Protein AF-A0A4Q3UBL0-F1 (afdb_monomer_lite)

pLDDT: mean 84.48, std 17.06, range [27.03, 98.31]

Structure (mmCIF, N/CA/C/O backbone):
data_AF-A0A4Q3UBL0-F1
#
_entry.id   AF-A0A4Q3UBL0-F1
#
loop_
_atom_site.group_PDB
_atom_site.id
_atom_site.type_symbol
_atom_site.label_atom_id
_atom_site.label_alt_id
_atom_site.label_comp_id
_atom_site.label_asym_id
_atom_site.label_entity_id
_atom_site.label_seq_id
_atom_site.pdbx_PDB_ins_code
_atom_site.Cartn_x
_atom_site.Cartn_y
_atom_site.Cartn_z
_atom_site.occupancy
_atom_site.B_iso_or_equiv
_atom_site.auth_seq_id
_atom_site.auth_comp_id
_atom_site.auth_asym_id
_atom_site.auth_atom_id
_atom_site.pdbx_PDB_model_num
ATOM 1 N N . MET A 1 1 ? 32.838 2.278 -24.086 1.00 37.50 1 MET A N 1
ATOM 2 C CA . MET A 1 1 ? 32.364 1.331 -23.060 1.00 37.50 1 MET A CA 1
ATOM 3 C C . MET A 1 1 ? 31.411 2.115 -22.185 1.00 37.50 1 MET A C 1
ATOM 5 O O . MET A 1 1 ? 31.866 3.065 -21.563 1.00 37.50 1 MET A O 1
ATOM 9 N N . SER A 1 2 ? 30.108 1.837 -22.256 1.00 47.50 2 SER A N 1
ATOM 10 C CA . SER A 1 2 ? 29.166 2.435 -21.303 1.00 47.50 2 SER A CA 1
ATOM 11 C C . SER A 1 2 ? 29.465 1.826 -19.941 1.00 47.50 2 SER A C 1
ATOM 13 O O . SER A 1 2 ? 29.621 0.609 -19.856 1.00 47.50 2 SER A O 1
ATOM 15 N N . VAL A 1 3 ? 29.620 2.653 -18.914 1.00 56.53 3 VAL A N 1
ATOM 16 C CA . VAL A 1 3 ? 29.674 2.164 -17.535 1.00 56.53 3 VAL A CA 1
ATOM 17 C C . VAL A 1 3 ? 28.281 1.612 -17.228 1.00 56.53 3 VAL A C 1
ATOM 19 O O . VAL A 1 3 ? 27.299 2.322 -17.435 1.00 56.53 3 VAL A O 1
ATOM 22 N N . GLU A 1 4 ? 28.192 0.339 -16.845 1.00 74.44 4 GLU A N 1
ATOM 23 C CA . GLU A 1 4 ? 26.943 -0.264 -16.364 1.00 74.44 4 GLU A CA 1
ATOM 24 C C . GLU A 1 4 ? 26.527 0.466 -15.083 1.00 74.44 4 GLU A C 1
ATOM 26 O O . GLU A 1 4 ? 27.342 0.624 -14.171 1.00 74.44 4 GLU A O 1
ATOM 31 N N . SER A 1 5 ? 25.291 0.958 -15.035 1.00 88.19 5 SER A N 1
ATOM 32 C CA . SER A 1 5 ? 24.768 1.628 -13.842 1.00 88.19 5 SER A CA 1
ATOM 33 C C . SER A 1 5 ? 24.516 0.626 -12.708 1.00 88.19 5 SER A C 1
ATOM 35 O O . SER A 1 5 ? 24.213 -0.544 -12.956 1.00 88.19 5 SER A O 1
ATOM 37 N N . ASP A 1 6 ? 24.564 1.083 -11.451 1.00 89.62 6 ASP A N 1
ATOM 38 C CA . ASP A 1 6 ? 24.218 0.232 -10.301 1.00 89.62 6 ASP A CA 1
ATOM 39 C C . ASP A 1 6 ? 22.791 -0.328 -10.417 1.00 89.62 6 ASP A C 1
ATOM 41 O O . ASP A 1 6 ? 22.533 -1.475 -10.053 1.00 89.62 6 ASP A O 1
ATOM 45 N N . LEU A 1 7 ? 21.870 0.427 -11.024 1.00 91.69 7 LEU A N 1
ATOM 46 C CA . LEU A 1 7 ? 20.529 -0.060 -11.334 1.00 91.69 7 LEU A CA 1
ATOM 47 C C . LEU A 1 7 ? 20.562 -1.270 -12.284 1.00 91.69 7 LEU A C 1
ATOM 49 O O . LEU A 1 7 ? 19.966 -2.297 -11.965 1.00 91.69 7 LEU A O 1
ATOM 53 N N . GLU A 1 8 ? 21.259 -1.188 -13.421 1.00 93.38 8 GLU A N 1
ATOM 54 C CA . GLU A 1 8 ? 21.364 -2.291 -14.396 1.00 93.38 8 GLU A CA 1
ATOM 55 C C . GLU A 1 8 ? 21.997 -3.543 -13.784 1.00 93.38 8 GLU A C 1
ATOM 57 O O . GLU A 1 8 ? 21.450 -4.644 -13.911 1.00 93.38 8 GLU A O 1
ATOM 62 N N . LYS A 1 9 ? 23.081 -3.364 -13.026 1.00 95.44 9 LYS A N 1
ATOM 63 C CA . LYS A 1 9 ? 23.738 -4.453 -12.300 1.00 95.44 9 LYS A CA 1
ATOM 64 C C . LYS A 1 9 ? 22.801 -5.090 -11.272 1.00 95.44 9 LYS A C 1
ATOM 66 O O . LYS A 1 9 ? 22.701 -6.315 -11.183 1.00 95.44 9 LYS A O 1
ATOM 71 N N . GLY A 1 10 ? 22.091 -4.268 -10.501 1.00 96.38 10 GLY A N 1
ATOM 72 C CA . GLY A 1 10 ? 21.109 -4.714 -9.518 1.00 96.38 10 GLY A CA 1
ATOM 73 C C . GLY A 1 10 ? 19.959 -5.503 -10.150 1.00 96.38 10 GLY A C 1
ATOM 74 O O . GLY A 1 10 ? 19.584 -6.564 -9.652 1.00 96.38 10 GLY A O 1
ATOM 75 N N . ILE A 1 11 ? 19.448 -5.039 -11.293 1.00 96.06 11 ILE A N 1
ATOM 76 C CA . ILE A 1 11 ? 18.431 -5.741 -12.088 1.00 96.06 11 ILE A CA 1
ATOM 77 C C . ILE A 1 11 ? 18.929 -7.126 -12.501 1.00 96.06 11 ILE A C 1
ATOM 79 O O . ILE A 1 11 ? 18.214 -8.115 -12.317 1.00 96.06 11 ILE A O 1
ATOM 83 N N . GLN A 1 12 ? 20.152 -7.210 -13.030 1.00 96.38 12 GLN A N 1
ATOM 84 C CA . GLN A 1 12 ? 20.723 -8.477 -13.476 1.00 96.38 12 GLN A CA 1
ATOM 85 C C . GLN A 1 12 ? 20.852 -9.471 -12.313 1.00 96.38 12 GLN A C 1
ATOM 87 O O . GLN A 1 12 ? 20.461 -10.629 -12.449 1.00 96.38 12 GLN A O 1
ATOM 92 N N . LEU A 1 13 ? 21.275 -9.009 -11.133 1.00 97.88 13 LEU A N 1
ATOM 93 C CA . LEU A 1 13 ? 21.331 -9.841 -9.926 1.00 97.88 13 LEU A CA 1
ATOM 94 C C . LEU A 1 13 ? 19.948 -10.375 -9.513 1.00 97.88 13 LEU A C 1
ATOM 96 O O . LEU A 1 13 ? 19.832 -11.548 -9.153 1.00 97.88 13 LEU A O 1
ATOM 100 N N . VAL A 1 14 ? 18.881 -9.569 -9.618 1.00 97.69 14 VAL A N 1
ATOM 101 C CA . VAL A 1 14 ? 17.503 -10.040 -9.364 1.00 97.69 14 VAL A CA 1
ATOM 102 C C . VAL A 1 14 ? 17.083 -11.111 -10.373 1.00 97.69 14 VAL A C 1
ATOM 104 O O . VAL A 1 14 ? 16.492 -12.122 -9.981 1.00 97.69 14 VAL A O 1
ATOM 107 N N . VAL A 1 15 ? 17.385 -10.914 -11.661 1.00 96.25 15 VAL A N 1
ATOM 108 C CA . VAL A 1 15 ? 17.093 -11.888 -12.730 1.00 96.25 15 VAL A CA 1
ATOM 109 C C . VAL A 1 15 ? 17.833 -13.207 -12.485 1.00 96.25 15 VAL A C 1
ATOM 111 O O . VAL A 1 15 ? 17.235 -14.280 -12.600 1.00 96.25 15 VAL A O 1
ATOM 114 N N . ASP A 1 16 ? 19.081 -13.123 -12.030 1.00 96.88 16 ASP A N 1
ATOM 115 C CA . ASP A 1 16 ? 19.924 -14.266 -11.668 1.00 96.88 16 ASP A CA 1
ATOM 116 C C . ASP A 1 16 ? 19.566 -14.876 -10.301 1.00 96.88 16 ASP A C 1
ATOM 118 O O . ASP A 1 16 ? 20.183 -15.850 -9.868 1.00 96.88 16 ASP A O 1
ATOM 122 N N . LYS A 1 17 ? 18.533 -14.345 -9.629 1.00 97.38 17 LYS A N 1
ATOM 123 C CA . LYS A 1 17 ? 18.033 -14.777 -8.311 1.00 97.38 17 LYS A CA 1
ATOM 124 C C . LYS A 1 17 ? 19.058 -14.635 -7.182 1.00 97.38 17 LYS A C 1
ATOM 126 O O . LYS A 1 17 ? 18.951 -15.310 -6.160 1.00 97.38 17 LYS A O 1
ATOM 131 N N . ARG A 1 18 ? 20.033 -13.746 -7.354 1.00 97.94 18 ARG A N 1
ATOM 132 C CA . ARG A 1 18 ? 21.021 -13.356 -6.343 1.00 97.94 18 ARG A CA 1
ATOM 133 C C . ARG A 1 18 ? 20.468 -12.183 -5.543 1.00 97.94 18 ARG A C 1
ATOM 135 O O . ARG A 1 18 ? 20.909 -11.049 -5.691 1.00 97.94 18 ARG A O 1
ATOM 142 N N . TYR A 1 19 ? 19.419 -12.450 -4.772 1.00 97.81 19 TYR A N 1
ATOM 143 C CA . TYR A 1 19 ? 18.594 -11.404 -4.174 1.00 97.81 19 TYR A CA 1
ATOM 144 C C . TYR A 1 19 ? 19.333 -10.588 -3.117 1.00 97.81 19 TYR A C 1
ATOM 146 O O . TYR A 1 19 ? 19.183 -9.375 -3.087 1.00 97.81 19 TYR A O 1
ATOM 154 N N . GLU A 1 20 ? 20.152 -11.228 -2.291 1.00 96.62 20 GLU A N 1
ATOM 155 C CA . GLU A 1 20 ? 20.945 -10.567 -1.256 1.00 96.62 20 GLU A CA 1
ATOM 156 C C . GLU A 1 20 ? 21.992 -9.632 -1.875 1.00 96.62 20 GLU A C 1
ATOM 158 O O . GLU A 1 20 ? 22.051 -8.461 -1.514 1.00 96.62 20 GLU A O 1
ATOM 163 N N . ASP A 1 21 ? 22.724 -10.097 -2.890 1.00 97.00 21 ASP A N 1
ATOM 164 C CA . ASP A 1 21 ? 23.668 -9.251 -3.632 1.00 97.00 21 ASP A CA 1
ATOM 165 C C . ASP A 1 21 ? 22.943 -8.098 -4.352 1.00 97.00 21 ASP A C 1
ATOM 167 O O . ASP A 1 21 ? 23.454 -6.981 -4.446 1.00 97.00 21 ASP A O 1
ATOM 171 N N . ALA A 1 22 ? 21.742 -8.363 -4.880 1.00 98.06 22 ALA A N 1
ATOM 172 C CA . ALA A 1 22 ? 20.921 -7.344 -5.521 1.00 98.06 22 ALA A CA 1
ATOM 173 C C . ALA A 1 22 ? 20.465 -6.269 -4.530 1.00 98.06 22 ALA A C 1
ATOM 175 O O . ALA A 1 22 ? 20.397 -5.103 -4.911 1.00 98.06 22 ALA A O 1
ATOM 176 N N . LEU A 1 23 ? 20.155 -6.637 -3.281 1.00 97.12 23 LEU A N 1
ATOM 177 C CA . LEU A 1 23 ? 19.768 -5.683 -2.243 1.00 97.12 23 LEU A CA 1
ATOM 178 C C . LEU A 1 23 ? 20.880 -4.679 -1.968 1.00 97.12 23 LEU A C 1
ATOM 180 O O . LEU A 1 23 ? 20.580 -3.491 -1.885 1.00 97.12 23 LEU A O 1
ATOM 184 N N . ASP A 1 24 ? 22.131 -5.128 -1.872 1.00 93.44 24 ASP A N 1
ATOM 185 C CA . ASP A 1 24 ? 23.269 -4.236 -1.645 1.00 93.44 24 ASP A CA 1
ATOM 186 C C . ASP A 1 24 ? 23.389 -3.210 -2.779 1.00 93.44 24 ASP A C 1
ATOM 188 O O . ASP A 1 24 ? 23.388 -2.002 -2.542 1.00 93.44 24 ASP A O 1
ATOM 192 N N . VAL A 1 25 ? 23.397 -3.683 -4.029 1.00 96.44 25 VAL A N 1
ATOM 193 C CA . VAL A 1 25 ? 23.577 -2.820 -5.205 1.00 96.44 25 VAL A CA 1
ATOM 194 C C . VAL A 1 25 ? 22.379 -1.883 -5.420 1.00 96.44 25 VAL A C 1
ATOM 196 O O . VAL A 1 25 ? 22.552 -0.681 -5.612 1.00 96.44 25 VAL A O 1
ATOM 199 N N . LEU A 1 26 ? 21.148 -2.399 -5.354 1.00 95.06 26 LEU A N 1
ATOM 200 C CA . LEU A 1 26 ? 19.937 -1.594 -5.562 1.00 95.06 26 LEU A CA 1
ATOM 201 C C . LEU A 1 26 ? 19.690 -0.607 -4.417 1.00 95.06 26 LEU A C 1
ATOM 203 O O . LEU A 1 26 ? 19.081 0.439 -4.641 1.00 95.06 26 LEU A O 1
ATOM 207 N N . SER A 1 27 ? 20.157 -0.908 -3.202 1.00 91.44 27 SER A N 1
ATOM 208 C CA . SER A 1 27 ? 20.087 0.040 -2.088 1.00 91.44 27 SER A CA 1
ATOM 209 C C . SER A 1 27 ? 21.009 1.234 -2.312 1.00 91.44 27 SER A C 1
ATOM 211 O O . SER A 1 27 ? 20.595 2.354 -2.021 1.00 91.44 27 SER A O 1
ATOM 213 N N . GLU A 1 28 ? 22.215 1.030 -2.855 1.00 88.94 28 GLU A N 1
ATOM 214 C CA . GLU A 1 28 ? 23.089 2.143 -3.255 1.00 88.94 28 GLU A CA 1
ATOM 215 C C . GLU A 1 28 ? 22.464 2.963 -4.390 1.00 88.94 28 GLU A C 1
ATOM 217 O O . GLU A 1 28 ? 22.327 4.177 -4.248 1.00 88.94 28 GLU A O 1
ATOM 222 N N . ALA A 1 29 ? 21.947 2.316 -5.441 1.00 89.56 29 ALA A N 1
ATOM 223 C CA . ALA A 1 29 ? 21.240 3.011 -6.524 1.00 89.56 29 ALA A CA 1
ATOM 224 C C . ALA A 1 29 ? 20.056 3.859 -6.004 1.00 89.56 29 ALA A C 1
ATOM 226 O O . ALA A 1 29 ? 19.847 5.005 -6.413 1.00 89.56 29 ALA A O 1
ATOM 227 N N . ASN A 1 30 ? 19.302 3.330 -5.033 1.00 88.25 30 ASN A N 1
ATOM 228 C CA . ASN A 1 30 ? 18.199 4.049 -4.396 1.00 88.25 30 ASN A CA 1
ATOM 229 C C . ASN A 1 30 ? 18.666 5.198 -3.480 1.00 88.25 30 ASN A C 1
ATOM 231 O O . ASN A 1 30 ? 17.886 6.110 -3.219 1.00 88.25 30 ASN A O 1
ATOM 235 N N . LYS A 1 31 ? 19.911 5.206 -2.982 1.00 82.00 31 LYS A N 1
ATOM 236 C CA . LYS A 1 31 ? 20.458 6.372 -2.261 1.00 82.00 31 LYS A CA 1
ATOM 237 C C . LYS A 1 31 ? 20.745 7.533 -3.206 1.00 82.00 31 LYS A C 1
ATOM 239 O O . LYS A 1 31 ? 20.545 8.681 -2.813 1.00 82.00 31 LYS A O 1
ATOM 244 N N . GLU A 1 32 ? 21.195 7.247 -4.426 1.00 82.38 32 GLU A N 1
ATOM 245 C CA . GLU A 1 32 ? 21.479 8.273 -5.437 1.00 82.38 32 GLU A CA 1
ATOM 246 C C . GLU A 1 32 ? 20.197 8.925 -5.959 1.00 82.38 32 GLU A C 1
ATOM 248 O O . GLU A 1 32 ? 20.115 10.149 -6.083 1.00 82.38 32 GLU A O 1
ATOM 253 N N . THR A 1 33 ? 19.167 8.112 -6.206 1.00 80.62 33 THR A N 1
ATOM 254 C CA . THR A 1 33 ? 17.849 8.577 -6.660 1.00 80.62 33 THR A CA 1
ATOM 255 C C . THR A 1 33 ? 16.725 8.038 -5.771 1.00 80.62 33 THR A C 1
ATOM 257 O O . THR A 1 33 ? 15.957 7.159 -6.171 1.00 80.62 33 THR A O 1
ATOM 260 N N . PRO A 1 34 ? 16.580 8.578 -4.543 1.00 78.25 34 PRO A N 1
ATOM 261 C CA . PRO A 1 34 ? 15.545 8.125 -3.628 1.00 78.25 34 PRO A CA 1
ATOM 262 C C . PRO A 1 34 ? 14.161 8.283 -4.241 1.00 78.25 34 PRO A C 1
ATOM 264 O O . PRO A 1 34 ? 13.843 9.322 -4.824 1.00 78.25 34 PRO A O 1
ATOM 267 N N . ASN A 1 35 ? 13.323 7.269 -4.041 1.00 76.31 35 ASN A N 1
ATOM 268 C CA . ASN A 1 35 ? 11.959 7.197 -4.561 1.00 76.31 35 ASN A CA 1
ATOM 269 C C . ASN A 1 35 ? 11.862 7.111 -6.097 1.00 76.31 35 ASN A C 1
ATOM 271 O O . ASN A 1 35 ? 10.789 7.363 -6.650 1.00 76.31 35 ASN A O 1
ATOM 275 N N . ASP A 1 36 ? 12.930 6.725 -6.804 1.00 86.62 36 ASP A N 1
ATOM 276 C CA . ASP A 1 36 ? 12.789 6.320 -8.202 1.00 86.62 36 ASP A CA 1
ATOM 277 C C . ASP A 1 36 ? 11.928 5.048 -8.297 1.00 86.62 36 ASP A C 1
ATOM 279 O O . ASP A 1 36 ? 12.231 4.010 -7.698 1.00 86.62 36 ASP A O 1
ATOM 283 N N . ALA A 1 37 ? 10.826 5.134 -9.043 1.00 88.94 37 ALA A N 1
ATOM 284 C CA . ALA A 1 37 ? 9.836 4.065 -9.126 1.00 88.94 37 ALA A CA 1
ATOM 285 C C . ALA A 1 37 ? 10.416 2.784 -9.740 1.00 88.94 37 ALA A C 1
ATOM 287 O O . ALA A 1 37 ? 10.100 1.689 -9.280 1.00 88.94 37 ALA A O 1
ATOM 2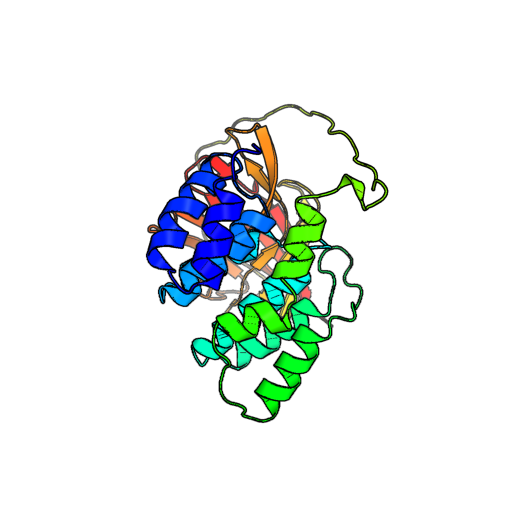88 N N . LEU A 1 38 ? 11.283 2.912 -10.749 1.00 94.62 38 LEU A N 1
ATOM 289 C CA . LEU A 1 38 ? 11.892 1.764 -11.415 1.00 94.62 38 LEU A CA 1
ATOM 290 C C . LEU A 1 38 ? 12.868 1.037 -10.482 1.00 94.62 38 LEU A C 1
ATOM 292 O O . LEU A 1 38 ? 12.774 -0.178 -10.316 1.00 94.62 38 LEU A O 1
ATOM 296 N N . THR A 1 39 ? 13.752 1.780 -9.822 1.00 94.69 39 THR A N 1
ATOM 297 C CA . THR A 1 39 ? 14.701 1.245 -8.840 1.00 94.69 39 THR A CA 1
ATOM 298 C C . THR A 1 39 ? 13.962 0.543 -7.702 1.00 94.69 39 THR A C 1
ATOM 300 O O . THR A 1 39 ? 14.285 -0.590 -7.354 1.00 94.69 39 THR A O 1
ATOM 303 N N . ASN A 1 40 ? 12.892 1.151 -7.181 1.00 93.94 40 ASN A N 1
ATOM 304 C CA . ASN A 1 40 ? 12.097 0.573 -6.097 1.00 93.94 40 ASN A CA 1
ATOM 305 C C . ASN A 1 40 ? 11.247 -0.641 -6.525 1.00 93.94 40 ASN A C 1
ATOM 307 O O . ASN A 1 40 ? 10.992 -1.527 -5.706 1.00 93.94 40 ASN A O 1
ATOM 311 N N . LEU A 1 41 ? 10.853 -0.747 -7.800 1.00 97.06 41 LEU A N 1
ATOM 312 C CA . LEU A 1 41 ? 10.236 -1.965 -8.344 1.00 97.06 41 LEU A CA 1
ATOM 313 C C . LEU A 1 41 ? 11.177 -3.169 -8.235 1.00 97.06 41 LEU A C 1
ATOM 315 O O . LEU A 1 41 ? 10.782 -4.229 -7.735 1.00 97.06 41 LEU A O 1
ATOM 319 N N . TRP A 1 42 ? 12.422 -2.986 -8.671 1.00 98.00 42 TRP A N 1
ATOM 320 C CA . TRP A 1 42 ? 13.454 -4.019 -8.624 1.00 98.00 42 TRP A CA 1
ATOM 321 C C . TRP A 1 42 ? 13.930 -4.299 -7.201 1.00 98.00 42 TRP A C 1
ATOM 323 O O . TRP A 1 42 ? 14.064 -5.464 -6.826 1.00 98.00 42 TRP A O 1
ATOM 333 N N . LEU A 1 43 ? 14.081 -3.264 -6.374 1.00 97.12 43 LEU A N 1
ATOM 334 C CA . LEU A 1 43 ? 14.438 -3.416 -4.966 1.00 97.12 43 LEU A CA 1
ATOM 335 C C . LEU A 1 43 ? 13.366 -4.207 -4.201 1.00 97.12 43 LEU A C 1
ATOM 337 O O . LEU A 1 43 ? 13.694 -5.104 -3.429 1.00 97.12 43 LEU A O 1
ATOM 341 N N . GLY A 1 44 ? 12.078 -3.965 -4.469 1.00 97.19 44 GLY A N 1
ATOM 342 C CA . GLY A 1 44 ? 11.002 -4.750 -3.866 1.00 97.19 44 GLY A CA 1
ATOM 343 C C . GLY A 1 44 ? 11.018 -6.226 -4.280 1.00 97.19 44 GLY A C 1
ATOM 344 O O . GLY A 1 44 ? 10.753 -7.103 -3.461 1.00 97.19 44 GLY A O 1
ATOM 345 N N . LEU A 1 45 ? 11.403 -6.534 -5.523 1.00 98.31 45 LEU A N 1
ATOM 346 C CA . LEU A 1 45 ? 11.602 -7.918 -5.974 1.00 98.31 45 LEU A CA 1
ATOM 347 C C . LEU A 1 45 ? 12.799 -8.587 -5.291 1.00 98.31 45 LEU A C 1
ATOM 349 O O . LEU A 1 45 ? 12.697 -9.758 -4.921 1.00 98.31 45 LEU A O 1
ATOM 353 N N . ALA A 1 46 ? 13.897 -7.853 -5.098 1.00 98.19 46 ALA A N 1
ATOM 354 C CA . ALA A 1 46 ? 15.047 -8.323 -4.334 1.00 98.19 46 ALA A CA 1
ATOM 355 C C . ALA A 1 46 ? 14.649 -8.626 -2.880 1.00 98.19 46 ALA A C 1
ATOM 357 O O . ALA A 1 46 ? 14.876 -9.739 -2.408 1.00 98.19 46 ALA A O 1
ATOM 358 N N . TYR A 1 47 ? 13.940 -7.711 -2.209 1.00 97.69 47 TYR A N 1
ATOM 359 C CA . TYR A 1 47 ? 13.415 -7.936 -0.858 1.00 97.69 47 TYR A CA 1
ATOM 360 C C . TYR A 1 47 ? 12.507 -9.165 -0.793 1.00 97.69 47 TYR A C 1
ATOM 362 O O . TYR A 1 47 ? 12.669 -10.022 0.075 1.00 97.69 47 TYR A O 1
ATOM 370 N N . GLN A 1 48 ? 11.584 -9.306 -1.744 1.00 96.94 48 GLN A N 1
ATOM 371 C CA . GLN A 1 48 ? 10.687 -10.453 -1.789 1.00 96.94 48 GLN A CA 1
ATOM 372 C C . GLN A 1 48 ? 11.454 -11.773 -1.964 1.00 96.94 48 GLN A C 1
ATOM 374 O O . GLN A 1 48 ? 11.149 -12.756 -1.283 1.00 96.94 48 GLN A O 1
ATOM 379 N N . GLY A 1 49 ? 12.437 -11.806 -2.866 1.00 96.25 49 GLY A N 1
ATOM 380 C CA . GLY A 1 49 ? 13.289 -12.971 -3.102 1.00 96.25 49 GLY A CA 1
ATOM 381 C C . GLY A 1 49 ? 14.145 -13.339 -1.886 1.00 96.25 49 GLY A C 1
ATOM 382 O O . GLY A 1 49 ? 14.242 -14.518 -1.544 1.00 96.25 49 GLY A O 1
ATOM 383 N N . ALA A 1 50 ? 14.641 -12.332 -1.165 1.00 95.56 50 ALA A N 1
ATOM 384 C CA . ALA A 1 50 ? 15.357 -12.458 0.106 1.00 95.56 50 ALA A CA 1
ATOM 385 C C . ALA A 1 50 ? 14.433 -12.737 1.314 1.00 95.56 50 ALA A C 1
ATOM 387 O O . ALA A 1 50 ? 14.874 -12.711 2.463 1.00 95.56 50 ALA A O 1
ATOM 388 N N . LYS A 1 51 ? 13.140 -13.014 1.080 1.00 92.44 51 LYS A N 1
ATOM 389 C CA . LYS A 1 51 ? 12.126 -13.312 2.110 1.00 92.44 51 LYS A CA 1
ATOM 390 C C . LYS A 1 51 ? 11.906 -12.171 3.115 1.00 92.44 51 LYS A C 1
ATOM 392 O O . LYS A 1 51 ? 11.603 -12.421 4.280 1.00 92.44 51 LYS A O 1
ATOM 397 N N . GLN A 1 52 ? 11.986 -10.933 2.638 1.00 88.69 52 GLN A N 1
ATOM 398 C CA . GLN A 1 52 ? 11.692 -9.692 3.363 1.00 88.69 52 GLN A CA 1
ATOM 399 C C . GLN A 1 52 ? 10.415 -9.042 2.788 1.00 88.69 52 GLN A C 1
ATOM 401 O O . GLN A 1 52 ? 10.463 -8.052 2.057 1.00 88.69 52 GLN A O 1
ATOM 406 N N . PRO A 1 53 ? 9.234 -9.648 3.013 1.00 84.88 53 PRO A N 1
ATOM 407 C CA . PRO A 1 53 ? 8.015 -9.274 2.301 1.00 84.88 53 PRO A CA 1
ATOM 408 C C . PRO A 1 53 ? 7.463 -7.904 2.718 1.00 84.88 53 PRO A C 1
ATOM 410 O O . PRO A 1 53 ? 6.804 -7.252 1.917 1.00 84.88 53 PRO A O 1
ATOM 413 N N . HIS A 1 54 ? 7.712 -7.432 3.942 1.00 79.00 54 HIS A N 1
ATOM 414 C CA . HIS A 1 54 ? 7.220 -6.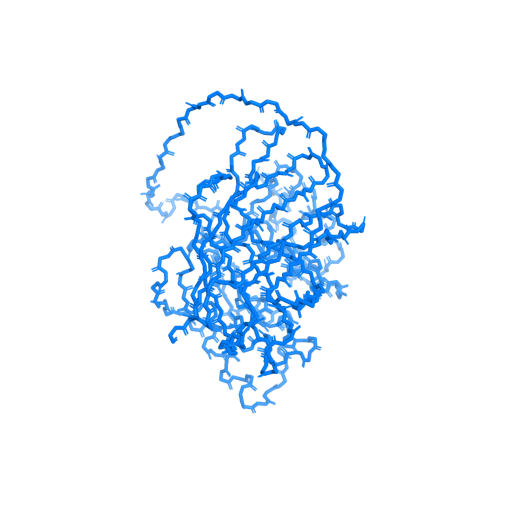119 4.376 1.00 79.00 54 HIS A CA 1
ATOM 415 C C . HIS A 1 54 ? 8.005 -4.980 3.718 1.00 79.00 54 HIS A C 1
ATOM 417 O O . HIS A 1 54 ? 7.417 -3.997 3.265 1.00 79.00 54 HIS A O 1
ATOM 423 N N . GLU A 1 55 ? 9.315 -5.155 3.606 1.00 82.12 55 GLU A N 1
ATOM 424 C CA . GLU A 1 55 ? 10.243 -4.281 2.901 1.00 82.12 55 GLU A CA 1
ATOM 425 C C . GLU A 1 55 ? 9.918 -4.256 1.402 1.00 82.12 55 GLU A C 1
ATOM 427 O O . GLU A 1 55 ? 9.850 -3.183 0.803 1.00 82.12 55 GLU A O 1
ATOM 432 N N . ALA A 1 56 ? 9.582 -5.414 0.819 1.00 87.62 56 ALA A N 1
ATOM 433 C CA . ALA A 1 56 ? 9.111 -5.505 -0.561 1.00 87.62 56 ALA A CA 1
ATOM 434 C C . ALA A 1 56 ? 7.855 -4.653 -0.808 1.00 87.62 56 ALA A C 1
ATOM 436 O O . ALA A 1 56 ? 7.810 -3.854 -1.747 1.00 87.62 56 ALA A O 1
ATOM 437 N N . MET A 1 57 ? 6.853 -4.766 0.072 1.00 83.94 57 MET A N 1
ATOM 438 C CA . MET A 1 57 ? 5.627 -3.963 -0.014 1.00 83.94 57 MET A CA 1
ATOM 439 C C . MET A 1 57 ? 5.906 -2.466 0.114 1.00 83.94 57 MET A C 1
ATOM 441 O O . MET A 1 57 ? 5.260 -1.668 -0.569 1.00 83.94 57 MET A O 1
ATOM 445 N N . ALA A 1 58 ? 6.842 -2.080 0.986 1.00 78.25 58 ALA A N 1
ATOM 446 C CA . ALA A 1 58 ? 7.240 -0.690 1.164 1.00 78.25 58 ALA A CA 1
ATOM 447 C C . ALA A 1 58 ? 7.919 -0.132 -0.096 1.00 78.25 58 ALA A C 1
ATOM 449 O O . ALA A 1 58 ? 7.543 0.949 -0.546 1.00 78.25 58 ALA A O 1
ATOM 450 N N . ALA A 1 59 ? 8.836 -0.890 -0.703 1.00 81.19 59 ALA A N 1
ATOM 451 C CA . ALA A 1 59 ? 9.515 -0.498 -1.934 1.00 81.19 59 ALA A CA 1
ATOM 452 C C . ALA A 1 59 ? 8.521 -0.331 -3.098 1.00 81.19 59 ALA A C 1
ATOM 454 O O . ALA A 1 59 ? 8.455 0.724 -3.724 1.00 81.19 59 ALA A O 1
ATOM 455 N N . TRP A 1 60 ? 7.641 -1.308 -3.340 1.00 90.31 60 TRP A N 1
ATOM 456 C CA . TRP A 1 60 ? 6.656 -1.209 -4.427 1.00 90.31 60 TRP A CA 1
ATOM 457 C C . TRP A 1 60 ? 5.668 -0.053 -4.266 1.00 90.31 60 TRP A C 1
ATOM 459 O O . TRP A 1 60 ? 5.191 0.497 -5.259 1.00 90.31 60 TRP A O 1
ATOM 469 N N . ARG A 1 61 ? 5.402 0.380 -3.030 1.00 78.94 61 ARG A N 1
ATOM 470 C CA . ARG A 1 61 ? 4.515 1.515 -2.755 1.00 78.94 61 ARG A CA 1
ATOM 471 C C . ARG A 1 61 ? 5.005 2.832 -3.361 1.00 78.94 61 ARG A C 1
ATOM 473 O O . ARG A 1 61 ? 4.180 3.703 -3.619 1.00 78.94 61 ARG A O 1
ATOM 480 N N . VAL A 1 62 ? 6.304 2.972 -3.632 1.00 81.31 62 VAL A N 1
ATOM 481 C CA . VAL A 1 62 ? 6.888 4.158 -4.285 1.00 81.31 62 VAL A CA 1
ATOM 482 C C . VAL A 1 62 ? 6.286 4.409 -5.674 1.00 81.31 62 VAL A C 1
ATOM 484 O O . VAL A 1 62 ? 6.212 5.549 -6.119 1.00 81.31 62 VAL A O 1
ATOM 487 N N . SER A 1 63 ? 5.796 3.365 -6.350 1.00 81.94 63 SER A N 1
ATOM 488 C CA . SER A 1 63 ? 5.173 3.495 -7.674 1.00 81.94 63 SER A CA 1
ATOM 489 C C . SER A 1 63 ? 3.729 4.015 -7.644 1.00 81.94 63 SER A C 1
ATOM 491 O O . SER A 1 63 ? 3.154 4.227 -8.709 1.00 81.94 63 SER A O 1
ATOM 493 N N . PHE A 1 64 ? 3.126 4.215 -6.466 1.00 71.06 64 PHE A N 1
ATOM 494 C CA . PHE A 1 64 ? 1.738 4.669 -6.338 1.00 71.06 64 PHE A CA 1
ATOM 495 C C . PHE A 1 64 ? 1.515 6.022 -7.029 1.00 71.06 64 PHE A C 1
ATOM 497 O O . PHE A 1 64 ? 2.283 6.967 -6.848 1.00 71.06 64 PHE A O 1
ATOM 504 N N . GLY A 1 65 ? 0.451 6.129 -7.821 1.00 68.94 65 GLY A N 1
ATOM 505 C CA . GLY A 1 65 ? 0.122 7.310 -8.615 1.00 68.94 65 GLY A CA 1
ATOM 506 C C . GLY A 1 65 ? 0.993 7.528 -9.857 1.00 68.94 65 GLY A C 1
ATOM 507 O O . GLY A 1 65 ? 0.732 8.478 -10.598 1.00 68.94 65 GLY A O 1
ATOM 508 N N . ASN A 1 66 ? 1.995 6.679 -10.121 1.00 79.06 66 ASN A N 1
ATOM 509 C CA . ASN A 1 66 ? 2.740 6.688 -11.376 1.00 79.06 66 ASN A CA 1
ATOM 510 C C . ASN A 1 66 ? 2.004 5.817 -12.411 1.00 79.06 66 ASN A C 1
ATOM 512 O O . ASN A 1 66 ? 2.095 4.593 -12.323 1.00 79.06 66 ASN A O 1
ATOM 516 N N . PRO A 1 67 ? 1.338 6.383 -13.437 1.00 79.50 67 PRO A N 1
ATOM 517 C CA . PRO A 1 67 ? 0.483 5.597 -14.334 1.00 79.50 67 PRO A CA 1
ATOM 518 C C . PRO A 1 67 ? 1.228 4.504 -15.107 1.00 79.50 67 PRO A C 1
ATOM 520 O O . PRO A 1 67 ? 0.616 3.535 -15.552 1.00 79.50 67 PRO A O 1
ATOM 523 N N . LYS A 1 68 ? 2.547 4.661 -15.281 1.00 86.62 68 LYS A N 1
ATOM 524 C CA . LYS A 1 68 ? 3.404 3.684 -15.956 1.00 86.62 68 LYS A CA 1
ATOM 525 C C . LYS A 1 68 ? 3.737 2.496 -15.051 1.00 86.62 68 LYS A C 1
ATOM 527 O O . LYS A 1 68 ? 3.734 1.362 -15.522 1.00 86.62 68 LYS A O 1
ATOM 532 N N . TRP A 1 69 ? 4.053 2.752 -13.783 1.00 92.75 69 TRP A N 1
ATOM 533 C CA . TRP A 1 69 ? 4.633 1.754 -12.876 1.00 92.75 69 TRP A CA 1
ATOM 534 C C . TRP A 1 69 ? 3.651 1.211 -11.834 1.00 92.75 69 TRP A C 1
ATOM 536 O O . TRP A 1 69 ? 3.803 0.069 -11.407 1.00 92.75 69 TRP A O 1
ATOM 546 N N . GLU A 1 70 ? 2.622 1.976 -11.468 1.00 87.50 70 GLU A N 1
ATOM 547 C CA . GLU A 1 70 ? 1.608 1.604 -10.474 1.00 87.50 70 GLU A CA 1
ATOM 548 C C . GLU A 1 70 ? 0.937 0.253 -10.775 1.00 87.50 70 GLU A C 1
ATOM 550 O O . GLU A 1 70 ? 0.946 -0.605 -9.892 1.00 87.50 70 GLU A O 1
ATOM 555 N N . PRO A 1 71 ? 0.461 -0.043 -12.004 1.00 93.69 71 PRO A N 1
ATOM 556 C CA . PRO A 1 71 ? -0.208 -1.320 -12.266 1.00 93.69 71 PRO A CA 1
ATOM 557 C C . PRO A 1 71 ? 0.736 -2.519 -12.108 1.00 93.69 71 PRO A C 1
ATOM 559 O O . PRO A 1 71 ? 0.326 -3.597 -11.666 1.00 93.69 71 PRO A O 1
ATOM 562 N N . ILE A 1 72 ? 2.017 -2.330 -12.445 1.00 96.44 72 ILE A N 1
ATOM 563 C CA . ILE A 1 72 ? 3.060 -3.339 -12.252 1.00 96.44 72 ILE A CA 1
ATOM 564 C C . ILE A 1 72 ? 3.304 -3.540 -10.754 1.00 96.44 72 ILE A C 1
ATOM 566 O O . ILE A 1 72 ? 3.245 -4.674 -10.282 1.00 96.44 72 ILE A O 1
ATOM 570 N N . ALA A 1 73 ? 3.519 -2.457 -10.006 1.00 94.38 73 ALA A N 1
ATOM 571 C CA . ALA A 1 73 ? 3.771 -2.498 -8.570 1.00 94.38 73 ALA A CA 1
ATOM 572 C C . ALA A 1 73 ? 2.618 -3.138 -7.789 1.00 94.38 73 ALA A C 1
ATOM 574 O O . ALA A 1 73 ? 2.853 -4.024 -6.971 1.00 94.38 73 ALA A O 1
ATOM 575 N N . ASP A 1 74 ? 1.372 -2.762 -8.071 1.00 92.69 74 ASP A N 1
ATOM 576 C CA . ASP A 1 74 ? 0.205 -3.346 -7.412 1.00 92.69 74 ASP A CA 1
ATOM 577 C C . ASP A 1 74 ? 0.020 -4.819 -7.787 1.00 92.69 74 ASP A C 1
ATOM 579 O O . ASP A 1 74 ? -0.312 -5.645 -6.939 1.00 92.69 74 ASP A O 1
ATOM 583 N N . THR A 1 75 ? 0.347 -5.212 -9.018 1.00 97.81 75 THR A N 1
ATOM 584 C CA . THR A 1 75 ? 0.354 -6.637 -9.374 1.00 97.81 75 THR A CA 1
ATOM 585 C C . THR A 1 75 ? 1.424 -7.411 -8.597 1.00 97.81 75 THR A C 1
ATOM 587 O O . THR A 1 75 ? 1.149 -8.511 -8.114 1.00 97.81 75 THR A O 1
ATOM 590 N N . LEU A 1 76 ? 2.625 -6.849 -8.423 1.00 98.06 76 LEU A N 1
ATOM 591 C CA . LEU A 1 76 ? 3.686 -7.452 -7.607 1.00 98.06 76 LEU A CA 1
ATOM 592 C C . LEU A 1 76 ? 3.281 -7.550 -6.129 1.00 98.06 76 LEU A C 1
ATOM 594 O O . LEU A 1 76 ? 3.444 -8.608 -5.521 1.00 98.06 76 LEU A O 1
ATOM 598 N N . ARG A 1 77 ? 2.663 -6.502 -5.572 1.00 95.38 77 ARG A N 1
ATOM 599 C CA . ARG A 1 77 ? 2.089 -6.514 -4.217 1.00 95.38 77 ARG A CA 1
ATOM 600 C C . ARG A 1 77 ? 0.993 -7.574 -4.074 1.00 95.38 77 ARG A C 1
ATOM 602 O O . ARG A 1 77 ? 0.970 -8.286 -3.076 1.00 95.38 77 ARG A O 1
ATOM 609 N N . GLY A 1 78 ? 0.120 -7.729 -5.072 1.00 96.06 78 GLY A N 1
ATOM 610 C CA . GLY A 1 78 ? -0.892 -8.789 -5.102 1.00 96.06 78 GLY A CA 1
ATOM 611 C C . GLY A 1 78 ? -0.268 -10.182 -4.997 1.00 96.06 78 GLY A C 1
ATOM 612 O O . GLY A 1 78 ? -0.685 -10.993 -4.169 1.00 96.06 78 GLY A O 1
ATOM 613 N N . TYR A 1 79 ? 0.800 -10.439 -5.758 1.00 97.88 79 TYR A N 1
ATOM 614 C CA . TYR A 1 79 ? 1.560 -11.682 -5.634 1.00 97.88 79 TYR A CA 1
ATOM 615 C C . TYR A 1 79 ? 2.264 -11.833 -4.278 1.00 97.88 79 TYR A C 1
ATOM 617 O O . TYR A 1 79 ? 2.267 -12.929 -3.720 1.00 97.88 79 TYR A O 1
ATOM 625 N N . GLY A 1 80 ? 2.822 -10.758 -3.718 1.00 94.56 80 GLY A N 1
ATOM 626 C CA . GLY A 1 80 ? 3.465 -10.792 -2.405 1.00 94.56 80 GLY A CA 1
ATOM 627 C C . GLY A 1 80 ? 2.486 -11.122 -1.271 1.00 94.56 80 GLY A C 1
ATOM 628 O O . GLY A 1 80 ? 2.787 -11.978 -0.442 1.00 94.56 80 GLY A O 1
ATOM 629 N N . TRP A 1 81 ? 1.280 -10.540 -1.269 1.00 90.81 81 TRP A N 1
ATOM 630 C CA . TRP A 1 81 ? 0.225 -10.908 -0.312 1.00 90.81 81 TRP A CA 1
ATOM 631 C C . TRP A 1 81 ? -0.214 -12.357 -0.480 1.00 90.81 81 TRP A C 1
ATOM 633 O O . TRP A 1 81 ? -0.408 -13.071 0.504 1.00 90.81 81 TRP A O 1
ATOM 643 N N . TRP A 1 82 ? -0.298 -12.825 -1.725 1.00 96.25 82 TRP A N 1
ATOM 644 C CA . TRP A 1 82 ? -0.628 -14.214 -2.001 1.00 96.25 82 TRP A CA 1
ATOM 645 C C . TRP A 1 82 ? 0.449 -15.171 -1.474 1.00 96.25 82 TRP A C 1
ATOM 647 O O . TRP A 1 82 ? 0.115 -16.178 -0.853 1.00 96.25 82 TRP A O 1
ATOM 657 N N . ALA A 1 83 ? 1.732 -14.833 -1.637 1.00 94.44 83 ALA A N 1
ATOM 658 C CA . ALA A 1 83 ? 2.854 -15.591 -1.077 1.00 94.44 83 ALA A CA 1
ATOM 659 C C . ALA A 1 83 ? 2.826 -15.665 0.458 1.00 94.44 83 ALA A C 1
ATOM 661 O O . ALA A 1 83 ? 3.288 -16.649 1.030 1.00 94.44 83 ALA A O 1
ATOM 662 N N . LEU A 1 84 ? 2.252 -14.655 1.118 1.00 87.75 84 LEU A N 1
ATOM 663 C CA . LEU A 1 84 ? 2.020 -14.635 2.565 1.00 87.75 84 LEU A CA 1
ATOM 664 C C . LEU A 1 84 ? 0.783 -15.437 3.004 1.00 87.75 84 LEU A C 1
ATOM 666 O O . LEU A 1 84 ? 0.522 -15.550 4.200 1.00 87.75 84 LEU A O 1
ATOM 670 N N . GLY A 1 85 ? 0.013 -15.987 2.063 1.00 87.81 85 GLY A N 1
ATOM 671 C CA . GLY A 1 85 ? -1.248 -16.677 2.337 1.00 87.81 85 GLY A CA 1
ATOM 672 C C . GLY A 1 85 ? -2.437 -15.738 2.552 1.00 87.81 85 GLY A C 1
ATOM 673 O O . GLY A 1 85 ? -3.546 -16.211 2.804 1.00 87.81 85 GLY A O 1
ATOM 674 N N . ASP A 1 86 ? -2.248 -14.424 2.410 1.00 87.25 86 ASP A N 1
ATOM 675 C CA . ASP A 1 86 ? -3.320 -13.442 2.537 1.00 87.25 86 ASP A CA 1
ATOM 676 C C . ASP A 1 86 ? -4.045 -13.254 1.202 1.00 87.25 86 ASP A C 1
ATOM 678 O O . ASP A 1 86 ? -3.857 -12.292 0.452 1.00 87.25 86 ASP A O 1
ATOM 682 N N . THR A 1 87 ? -4.890 -14.231 0.886 1.00 89.50 87 THR A N 1
ATOM 683 C CA . THR A 1 87 ? -5.652 -14.271 -0.366 1.00 89.50 87 THR A CA 1
ATOM 684 C C . THR A 1 87 ? -6.635 -13.109 -0.493 1.00 89.50 87 THR A C 1
ATOM 686 O O . THR A 1 87 ? -6.906 -12.654 -1.603 1.00 89.50 87 THR A O 1
ATOM 689 N N . ARG A 1 88 ? -7.126 -12.565 0.628 1.00 79.94 88 ARG A N 1
ATOM 690 C CA . ARG A 1 88 ? -8.037 -11.416 0.630 1.00 79.94 88 ARG A CA 1
ATOM 691 C C . ARG A 1 88 ? -7.318 -10.134 0.222 1.00 79.94 88 ARG A C 1
ATOM 693 O O . ARG A 1 88 ? -7.839 -9.393 -0.613 1.00 79.94 88 ARG A O 1
ATOM 700 N N . TYR A 1 89 ? -6.155 -9.849 0.808 1.00 76.31 89 TYR A N 1
ATOM 701 C CA . TYR A 1 89 ? -5.379 -8.673 0.411 1.00 76.31 89 TYR A CA 1
ATOM 702 C C . TYR A 1 89 ? -4.764 -8.844 -0.979 1.00 76.31 89 TYR A C 1
ATOM 704 O O . TYR A 1 89 ? -4.745 -7.880 -1.739 1.00 76.31 89 TYR A O 1
ATOM 712 N N . ALA A 1 90 ? -4.383 -10.062 -1.371 1.00 90.00 90 ALA A N 1
ATOM 713 C CA . ALA A 1 90 ? -3.967 -10.349 -2.742 1.00 90.00 90 ALA A CA 1
ATOM 714 C C . ALA A 1 90 ? -5.058 -9.987 -3.762 1.00 90.00 90 ALA A C 1
ATOM 716 O O . ALA A 1 90 ? -4.797 -9.252 -4.714 1.00 90.00 90 ALA A O 1
ATOM 717 N N . GLU A 1 91 ? -6.296 -10.446 -3.541 1.00 87.19 91 GLU A N 1
ATOM 718 C CA . GLU A 1 91 ? -7.433 -10.127 -4.411 1.00 87.19 91 GLU A CA 1
ATOM 719 C C . GLU A 1 91 ? -7.691 -8.616 -4.472 1.00 87.19 91 GLU A C 1
ATOM 721 O O . GLU A 1 91 ? -7.911 -8.067 -5.554 1.00 87.19 91 GLU A O 1
ATOM 726 N N . LEU A 1 92 ? -7.655 -7.936 -3.320 1.00 80.00 92 LEU A N 1
ATOM 727 C CA . LEU A 1 92 ? -7.830 -6.488 -3.253 1.00 80.00 92 LEU A CA 1
ATOM 728 C C . LEU A 1 92 ? -6.778 -5.770 -4.103 1.00 80.00 92 LEU A C 1
ATOM 730 O O . LEU A 1 92 ? -7.139 -4.948 -4.940 1.00 80.00 92 LEU A O 1
ATOM 734 N N . THR A 1 93 ? -5.502 -6.100 -3.926 1.00 83.44 93 THR A N 1
ATOM 735 C CA . THR A 1 93 ? -4.417 -5.386 -4.601 1.00 83.44 93 THR A CA 1
ATOM 736 C C . THR A 1 93 ? -4.336 -5.714 -6.094 1.00 83.44 93 THR A C 1
ATOM 738 O O . THR A 1 93 ? -4.079 -4.824 -6.900 1.00 83.44 93 THR A O 1
ATOM 741 N N . PHE A 1 94 ? -4.679 -6.935 -6.522 1.00 93.75 94 PHE A N 1
ATOM 742 C CA . PHE A 1 94 ? -4.845 -7.191 -7.956 1.00 93.75 94 PHE A CA 1
ATOM 743 C C . PHE A 1 94 ? -5.989 -6.371 -8.570 1.00 93.75 94 PHE A C 1
ATOM 745 O O . PHE A 1 94 ? -5.888 -5.960 -9.723 1.00 93.75 94 PHE A O 1
ATOM 752 N N . LYS A 1 95 ? -7.076 -6.106 -7.832 1.00 85.50 95 LYS A N 1
ATOM 753 C CA . LYS A 1 95 ? -8.141 -5.204 -8.306 1.00 85.50 95 LYS A CA 1
ATOM 754 C C . LYS A 1 95 ? -7.687 -3.745 -8.341 1.00 85.50 95 LYS A C 1
ATOM 756 O O . LYS A 1 95 ? -8.104 -3.026 -9.245 1.00 85.50 95 LYS A O 1
ATOM 761 N N . GLU A 1 96 ? -6.842 -3.318 -7.403 1.00 84.12 96 GLU A N 1
ATOM 762 C CA . GLU A 1 96 ? -6.218 -1.984 -7.419 1.00 84.12 96 GLU A CA 1
ATOM 763 C C . GLU A 1 96 ? -5.388 -1.787 -8.695 1.00 84.12 96 GLU A C 1
ATOM 765 O O . GLU A 1 96 ? -5.586 -0.796 -9.387 1.00 84.12 96 GLU A O 1
ATOM 770 N N . ALA A 1 97 ? -4.622 -2.796 -9.126 1.00 91.44 97 ALA A N 1
ATOM 771 C CA . ALA A 1 97 ? -3.873 -2.769 -10.390 1.00 91.44 97 ALA A CA 1
ATOM 772 C C . ALA A 1 97 ? -4.742 -2.656 -11.667 1.00 91.44 97 ALA A C 1
ATOM 774 O O . ALA A 1 97 ? -4.212 -2.501 -12.770 1.00 91.44 97 ALA A O 1
ATOM 775 N N . LEU A 1 98 ? -6.072 -2.765 -11.552 1.00 89.38 98 LEU A N 1
ATOM 776 C CA . LEU A 1 98 ? -7.035 -2.589 -12.647 1.00 89.38 98 LEU A CA 1
ATOM 777 C C . LEU A 1 98 ? -7.712 -1.214 -12.626 1.00 89.38 98 LEU A C 1
ATOM 779 O O . LEU A 1 98 ? -8.615 -0.959 -13.426 1.00 89.38 98 LEU A O 1
ATOM 783 N N . VAL A 1 99 ? -7.293 -0.316 -11.737 1.00 77.50 99 VAL A N 1
ATOM 784 C CA . VAL A 1 99 ? -7.814 1.046 -11.635 1.00 77.50 99 VAL A CA 1
ATOM 785 C C . VAL A 1 99 ? -6.643 2.014 -11.512 1.00 77.50 99 VAL A C 1
ATOM 787 O O . VAL A 1 99 ? -5.790 1.858 -10.653 1.00 77.50 99 VAL A O 1
ATOM 790 N N . ASN A 1 100 ? -6.609 3.056 -12.339 1.00 68.69 100 ASN A N 1
ATOM 791 C CA . ASN A 1 100 ? -5.697 4.171 -12.121 1.00 68.69 100 ASN A CA 1
ATOM 792 C C . ASN A 1 100 ? -6.164 4.939 -10.881 1.00 68.69 100 ASN A C 1
ATOM 794 O O . ASN A 1 100 ? -7.239 5.544 -10.890 1.00 68.69 100 ASN A O 1
ATOM 798 N N . LEU A 1 101 ? -5.382 4.921 -9.804 1.00 62.16 101 LEU A N 1
ATOM 799 C CA . LEU A 1 101 ? -5.822 5.485 -8.528 1.00 62.16 101 LEU A CA 1
ATOM 800 C C . LEU A 1 101 ? -5.834 7.020 -8.528 1.00 62.16 101 LEU A C 1
ATOM 802 O O . LEU A 1 101 ? -6.557 7.621 -7.727 1.00 62.16 101 LEU A O 1
ATOM 806 N N . ARG A 1 102 ? -5.143 7.666 -9.480 1.00 62.28 102 ARG A N 1
ATOM 807 C CA . ARG A 1 102 ? -5.183 9.124 -9.674 1.00 62.28 102 ARG A CA 1
ATOM 808 C C . ARG A 1 102 ? -6.566 9.612 -10.105 1.00 62.28 102 ARG A C 1
ATOM 810 O O . ARG A 1 102 ? -7.061 10.598 -9.561 1.00 62.28 102 ARG A O 1
ATOM 817 N N . ASP A 1 103 ? -7.194 8.951 -11.078 1.00 65.00 103 ASP A N 1
ATOM 818 C CA . ASP A 1 103 ? -8.462 9.401 -11.677 1.00 65.00 103 ASP A CA 1
ATOM 819 C C . ASP A 1 103 ? -9.609 8.379 -11.591 1.00 65.00 103 ASP A C 1
ATOM 821 O O . ASP A 1 103 ? -10.712 8.634 -12.077 1.00 65.00 103 ASP A O 1
ATOM 825 N N . SER A 1 104 ? -9.383 7.259 -10.901 1.00 67.88 104 SER A N 1
ATOM 826 C CA . SER A 1 104 ? -10.329 6.152 -10.706 1.00 67.88 104 SER A CA 1
ATOM 827 C C . SER A 1 104 ? -10.799 5.485 -12.003 1.00 67.88 104 SER A C 1
ATOM 829 O O . SER A 1 104 ? -11.817 4.787 -11.999 1.00 67.88 104 SER A O 1
ATOM 831 N N . LYS A 1 105 ? -10.089 5.678 -13.123 1.00 74.31 105 LYS A N 1
ATOM 832 C CA . LYS A 1 105 ? -10.437 5.010 -14.379 1.00 74.31 105 LYS A CA 1
ATOM 833 C C . LYS A 1 105 ? -9.993 3.561 -14.358 1.00 74.31 105 LYS A C 1
ATOM 835 O O . LYS A 1 105 ? -8.871 3.244 -13.979 1.00 74.31 105 LYS A O 1
ATOM 840 N N . VAL A 1 106 ? -10.867 2.687 -14.841 1.00 79.69 106 VAL A N 1
ATOM 841 C CA . VAL A 1 106 ? -10.527 1.283 -15.062 1.00 79.69 106 VAL A CA 1
ATOM 842 C C . VAL A 1 106 ? -9.462 1.198 -16.150 1.00 79.69 106 VAL A C 1
ATOM 844 O O . VAL A 1 106 ? -9.637 1.738 -17.244 1.00 79.69 106 VAL A O 1
ATOM 847 N N . ILE A 1 107 ? -8.379 0.490 -15.856 1.00 86.25 107 ILE A N 1
ATOM 848 C CA . ILE A 1 107 ? -7.317 0.174 -16.804 1.00 86.25 107 ILE A CA 1
ATOM 849 C C . ILE A 1 107 ? -7.320 -1.322 -17.098 1.00 86.25 107 ILE A C 1
ATOM 851 O O . ILE A 1 107 ? -7.676 -2.157 -16.267 1.00 86.25 107 ILE A O 1
ATOM 855 N N . ARG A 1 108 ? -6.925 -1.679 -18.319 1.00 87.31 108 ARG A N 1
ATOM 856 C CA . ARG A 1 108 ? -6.764 -3.080 -18.708 1.00 87.31 108 ARG A CA 1
ATOM 857 C C . ARG A 1 108 ? -5.323 -3.490 -18.465 1.00 87.31 108 ARG A C 1
ATOM 859 O O . ARG A 1 108 ? -4.460 -3.208 -19.289 1.00 87.31 108 ARG A O 1
ATOM 866 N N . PHE A 1 109 ? -5.081 -4.186 -17.360 1.00 94.19 109 PHE A N 1
ATOM 867 C CA . PHE A 1 109 ? -3.778 -4.769 -17.065 1.00 94.19 109 PHE A CA 1
ATOM 868 C C . PHE A 1 109 ? -3.901 -6.291 -16.955 1.00 94.19 109 PHE A C 1
ATOM 870 O O . PHE A 1 109 ? -4.339 -6.845 -15.944 1.00 94.19 109 PHE A O 1
ATOM 877 N N . LYS A 1 110 ? -3.557 -6.988 -18.047 1.00 95.06 110 LYS A N 1
ATOM 878 C CA . LYS A 1 110 ? -3.679 -8.451 -18.143 1.00 95.06 110 LYS A CA 1
ATOM 879 C C . LYS A 1 110 ? -2.961 -9.194 -17.000 1.00 95.06 110 LYS A C 1
ATOM 881 O O . LYS A 1 110 ? -3.577 -10.108 -16.460 1.00 95.06 110 LYS A O 1
ATOM 886 N N . PRO A 1 111 ? -1.744 -8.806 -16.564 1.00 97.25 111 PRO A N 1
ATOM 887 C CA . PRO A 1 111 ? -1.042 -9.522 -15.495 1.00 97.25 111 PRO A CA 1
ATOM 888 C C . PRO A 1 111 ? -1.813 -9.568 -14.168 1.00 97.25 111 PRO A C 1
ATOM 890 O O . PRO A 1 111 ? -1.822 -10.606 -13.506 1.00 97.25 111 PRO A O 1
ATOM 893 N N . ALA A 1 112 ? -2.511 -8.484 -13.812 1.00 96.75 112 ALA A N 1
ATOM 894 C CA . ALA A 1 112 ? -3.388 -8.439 -12.642 1.00 96.75 112 ALA A CA 1
ATOM 895 C C . ALA A 1 112 ? -4.633 -9.321 -12.814 1.00 96.75 112 ALA A C 1
ATOM 897 O O . ALA A 1 112 ? -5.023 -10.042 -11.896 1.00 96.75 112 ALA A O 1
ATOM 898 N N . THR A 1 113 ? -5.231 -9.312 -14.011 1.00 96.31 113 THR A N 1
ATOM 899 C CA . THR A 1 113 ? -6.395 -10.159 -14.332 1.00 96.31 113 THR A CA 1
ATOM 900 C C . THR A 1 113 ? -6.036 -11.645 -14.249 1.00 96.31 113 THR A C 1
ATOM 902 O O . THR A 1 113 ? -6.762 -12.425 -13.638 1.00 96.31 113 THR A O 1
ATOM 905 N N . ASP A 1 114 ? -4.887 -12.038 -14.803 1.00 97.31 114 ASP A N 1
ATOM 906 C CA . ASP A 1 114 ? -4.382 -13.412 -14.725 1.00 97.31 114 ASP A CA 1
ATOM 907 C C . ASP A 1 114 ? -4.073 -13.814 -13.274 1.00 97.31 114 ASP A C 1
ATOM 909 O O . ASP A 1 114 ? -4.332 -14.953 -12.880 1.00 97.31 114 ASP A O 1
ATOM 913 N N . GLY A 1 115 ? -3.553 -12.877 -12.471 1.00 97.19 115 GLY A N 1
ATOM 914 C CA . GLY A 1 115 ? -3.351 -13.046 -11.031 1.00 97.19 115 GLY A CA 1
ATOM 915 C C . GLY A 1 115 ? -4.655 -13.361 -10.296 1.00 97.19 115 GLY A C 1
ATOM 916 O O . GLY A 1 115 ? -4.716 -14.356 -9.577 1.00 97.19 115 GLY A O 1
ATOM 917 N N . LEU A 1 116 ? -5.718 -12.586 -10.544 1.00 96.62 116 LEU A N 1
ATOM 918 C CA . LEU A 1 116 ? -7.053 -12.818 -9.973 1.00 96.62 116 LEU A CA 1
ATOM 919 C C . LEU A 1 116 ? -7.627 -14.181 -10.353 1.00 96.62 116 LEU A C 1
ATOM 921 O O . LEU A 1 116 ? -8.129 -14.894 -9.487 1.00 96.62 116 LEU A O 1
ATOM 925 N N . VAL A 1 117 ? -7.551 -14.551 -11.634 1.00 96.56 117 VAL A N 1
ATOM 926 C CA . VAL A 1 117 ? -8.065 -15.842 -12.118 1.00 96.56 117 VAL A CA 1
ATOM 927 C C . VAL A 1 117 ? -7.309 -16.999 -11.468 1.00 96.56 117 VAL A C 1
ATOM 929 O O . VAL A 1 117 ? -7.927 -17.953 -11.001 1.00 96.56 117 VAL A O 1
ATOM 932 N N . ALA A 1 118 ? -5.979 -16.910 -11.397 1.00 97.44 118 ALA A N 1
ATOM 933 C CA . ALA A 1 118 ? -5.159 -17.945 -10.781 1.00 97.44 118 ALA A CA 1
ATOM 934 C C . ALA A 1 118 ? -5.426 -18.064 -9.269 1.00 97.44 118 ALA A C 1
ATOM 936 O O . ALA A 1 118 ? -5.549 -19.178 -8.760 1.00 97.44 118 ALA A O 1
ATOM 937 N N . LEU A 1 119 ? -5.565 -16.931 -8.571 1.00 95.56 119 LEU A N 1
ATOM 938 C CA . LEU A 1 119 ? -5.902 -16.876 -7.149 1.00 95.56 119 LEU A CA 1
ATOM 939 C C . LEU A 1 119 ? -7.270 -17.513 -6.873 1.00 95.56 119 LEU A C 1
ATOM 941 O O . LEU A 1 119 ? -7.376 -18.394 -6.023 1.00 95.56 119 LEU A O 1
ATOM 945 N N . ALA A 1 120 ? -8.301 -17.118 -7.625 1.00 93.75 120 ALA A N 1
ATOM 946 C CA . ALA A 1 120 ? -9.655 -17.654 -7.487 1.00 93.75 120 ALA A CA 1
ATOM 947 C C . ALA A 1 120 ? -9.737 -19.150 -7.836 1.00 93.75 120 ALA A C 1
ATOM 949 O O . ALA A 1 120 ? -10.518 -19.885 -7.236 1.00 93.75 120 ALA A O 1
ATOM 950 N N . GLY A 1 121 ? -8.912 -19.607 -8.781 1.00 95.12 121 GLY A N 1
ATOM 951 C CA . GLY A 1 121 ? -8.798 -21.015 -9.162 1.00 95.12 121 GLY A CA 1
ATOM 952 C C . GLY A 1 121 ? -7.988 -21.879 -8.191 1.00 95.12 121 GLY A C 1
ATOM 953 O O . GLY A 1 121 ? -7.819 -23.066 -8.458 1.00 95.12 121 GLY A O 1
ATOM 954 N N . GLY A 1 122 ? -7.459 -21.315 -7.098 1.00 94.25 122 GLY A N 1
ATOM 955 C CA . GLY A 1 122 ? -6.652 -22.056 -6.124 1.00 94.25 122 GLY A CA 1
ATOM 956 C C . GLY A 1 122 ? -5.297 -22.516 -6.667 1.00 94.25 122 GLY A C 1
ATOM 957 O O . GLY A 1 122 ? -4.742 -23.502 -6.183 1.00 94.25 122 GLY A O 1
ATOM 958 N N . ALA A 1 123 ? -4.761 -21.837 -7.686 1.00 96.25 123 ALA A N 1
ATOM 959 C CA . ALA A 1 123 ? -3.433 -22.140 -8.202 1.00 96.25 123 ALA A CA 1
ATOM 960 C C . ALA A 1 123 ? -2.362 -21.928 -7.110 1.00 96.25 123 ALA A C 1
ATOM 962 O O . ALA A 1 123 ? -2.551 -21.133 -6.190 1.00 96.25 123 ALA A O 1
ATOM 963 N N . PRO A 1 124 ? -1.203 -22.596 -7.189 1.00 95.94 124 PRO A N 1
ATOM 964 C CA . PRO A 1 124 ? -0.087 -22.255 -6.319 1.00 95.94 124 PRO A CA 1
ATOM 965 C C . PRO A 1 124 ? 0.470 -20.870 -6.674 1.00 95.94 124 PRO A C 1
ATOM 967 O O . PRO A 1 124 ? 0.456 -20.453 -7.840 1.00 95.94 124 PRO A O 1
ATOM 970 N N . VAL A 1 125 ? 1.024 -20.183 -5.672 1.00 95.25 125 VAL A N 1
ATOM 971 C CA . VAL A 1 125 ? 1.716 -18.906 -5.882 1.00 95.25 125 VAL A CA 1
ATOM 972 C C . VAL A 1 125 ? 2.908 -19.134 -6.818 1.00 95.25 125 VAL A C 1
ATOM 974 O O . VAL A 1 125 ? 3.717 -20.032 -6.563 1.00 95.25 125 VAL A O 1
ATOM 977 N N . PRO A 1 126 ? 3.056 -18.363 -7.909 1.00 96.12 126 PRO A N 1
ATOM 978 C CA . PRO A 1 126 ? 4.221 -18.491 -8.778 1.00 96.12 126 PRO A CA 1
ATOM 979 C C . PRO A 1 126 ? 5.510 -18.080 -8.051 1.00 96.12 126 PRO A C 1
ATOM 981 O O . PRO A 1 126 ? 5.463 -17.354 -7.062 1.00 96.12 126 PRO A O 1
ATOM 984 N N . SER A 1 127 ? 6.674 -18.471 -8.570 1.00 96.00 127 SER A N 1
ATOM 985 C CA . SER A 1 127 ? 7.956 -17.946 -8.084 1.00 96.00 127 SER A CA 1
ATOM 986 C C . SER A 1 127 ? 8.139 -16.467 -8.450 1.00 96.00 127 SER A C 1
ATOM 988 O O . SER A 1 127 ? 7.580 -16.006 -9.446 1.00 96.00 127 SER A O 1
ATOM 990 N N . VAL A 1 128 ? 8.990 -15.749 -7.707 1.00 95.62 128 VAL A N 1
ATOM 991 C CA . VAL A 1 128 ? 9.323 -14.331 -7.966 1.00 95.62 128 VAL A CA 1
ATOM 992 C C . VAL A 1 128 ? 9.788 -14.108 -9.409 1.00 95.62 128 VAL A C 1
ATOM 994 O O . VAL A 1 128 ? 9.312 -13.191 -10.070 1.00 95.62 128 VAL A O 1
ATOM 997 N N . ALA A 1 129 ? 10.627 -14.997 -9.951 1.00 94.31 129 ALA A N 1
ATOM 998 C CA . ALA A 1 129 ? 11.051 -14.936 -11.355 1.00 94.31 129 ALA A CA 1
ATOM 999 C C . ALA A 1 129 ? 9.859 -14.941 -12.331 1.00 94.31 129 ALA A C 1
ATOM 1001 O O . ALA A 1 129 ? 9.810 -14.165 -13.281 1.00 94.31 129 ALA A O 1
ATOM 1002 N N . LYS A 1 130 ? 8.835 -15.750 -12.044 1.00 96.75 130 LYS A N 1
ATOM 1003 C CA . LYS A 1 130 ? 7.619 -15.805 -12.857 1.00 96.75 130 LYS A CA 1
ATOM 1004 C C . LYS A 1 130 ? 6.750 -14.555 -12.692 1.00 96.75 130 LYS A C 1
ATOM 1006 O O . LYS A 1 130 ? 5.962 -14.253 -13.582 1.00 96.75 130 LYS A O 1
ATOM 1011 N N . TRP A 1 131 ? 6.868 -13.816 -11.586 1.00 97.12 131 TRP A N 1
ATOM 1012 C CA . TRP A 1 131 ? 6.186 -12.524 -11.424 1.00 97.12 131 TRP A CA 1
ATOM 1013 C C . TRP A 1 131 ? 6.793 -11.487 -12.363 1.00 97.12 131 TRP A C 1
ATOM 1015 O O . TRP A 1 131 ? 6.043 -10.821 -13.071 1.00 97.12 131 TRP A O 1
ATOM 1025 N N . ILE A 1 132 ? 8.130 -11.427 -12.426 1.00 96.50 132 ILE A N 1
ATOM 1026 C CA . ILE A 1 132 ? 8.900 -10.543 -13.319 1.00 96.50 132 ILE A CA 1
ATOM 1027 C C . ILE A 1 132 ? 8.482 -10.757 -14.777 1.00 96.50 132 ILE A C 1
ATOM 1029 O O . ILE A 1 132 ? 8.164 -9.794 -15.476 1.00 96.50 132 ILE A O 1
ATOM 1033 N N . GLU A 1 133 ? 8.423 -12.019 -15.211 1.00 95.06 133 GLU A N 1
ATOM 1034 C CA . GLU A 1 133 ? 7.961 -12.398 -16.551 1.00 95.06 133 GLU A CA 1
ATOM 1035 C C . GLU A 1 133 ? 6.514 -11.960 -16.799 1.00 95.06 133 GLU A C 1
ATOM 1037 O O . GLU A 1 133 ? 6.217 -11.313 -17.801 1.00 95.06 133 GLU A O 1
ATOM 1042 N N . ARG A 1 134 ? 5.601 -12.285 -15.873 1.00 95.88 134 ARG A N 1
ATOM 1043 C CA . ARG A 1 134 ? 4.165 -12.014 -16.033 1.00 95.88 134 ARG A CA 1
ATOM 1044 C C . ARG A 1 134 ? 3.851 -10.534 -16.148 1.00 95.88 134 ARG A C 1
ATOM 1046 O O . ARG A 1 134 ? 2.969 -10.180 -16.920 1.00 95.88 134 ARG A O 1
ATOM 1053 N N . VAL A 1 135 ? 4.534 -9.686 -15.383 1.00 95.88 135 VAL A N 1
ATOM 1054 C CA . VAL A 1 135 ? 4.328 -8.232 -15.448 1.00 95.88 135 VAL A CA 1
ATOM 1055 C C . VAL A 1 135 ? 5.166 -7.564 -16.545 1.00 95.88 135 VAL A C 1
ATOM 1057 O O . VAL A 1 135 ? 5.046 -6.359 -16.740 1.00 95.88 135 VAL A O 1
ATOM 1060 N N . GLY A 1 136 ? 5.998 -8.325 -17.268 1.00 95.19 136 GLY A N 1
ATOM 1061 C CA . GLY A 1 136 ? 6.834 -7.818 -18.358 1.00 95.19 136 GLY A CA 1
ATOM 1062 C C . GLY A 1 136 ? 7.899 -6.815 -17.906 1.00 95.19 136 GLY A C 1
ATOM 1063 O O . GLY A 1 136 ? 8.254 -5.919 -18.674 1.00 95.19 136 GLY A O 1
ATOM 1064 N N . LEU A 1 137 ? 8.394 -6.926 -16.665 1.00 95.44 137 LEU A N 1
ATOM 1065 C CA . LEU A 1 137 ? 9.205 -5.866 -16.053 1.00 95.44 137 LEU A CA 1
ATOM 1066 C C . LEU A 1 137 ? 10.539 -5.640 -16.777 1.00 95.44 137 LEU A C 1
ATOM 1068 O O . LEU A 1 137 ? 10.958 -4.494 -16.916 1.00 95.44 137 LEU A O 1
ATOM 1072 N N . VAL A 1 138 ? 11.186 -6.697 -17.278 1.00 93.75 138 VAL A N 1
ATOM 1073 C CA . VAL A 1 138 ? 12.466 -6.589 -18.007 1.00 93.75 138 VAL A CA 1
ATOM 1074 C C . VAL A 1 138 ? 12.322 -5.706 -19.248 1.00 93.75 138 VAL A C 1
ATOM 1076 O O . VAL A 1 138 ? 13.087 -4.764 -19.432 1.00 93.75 138 VAL A O 1
ATOM 1079 N N . GLU A 1 139 ? 11.306 -5.951 -20.074 1.00 92.25 139 GLU A N 1
ATOM 1080 C CA . GLU A 1 139 ? 11.082 -5.168 -21.295 1.00 92.25 139 GLU A CA 1
ATOM 1081 C C . GLU A 1 139 ? 10.637 -3.733 -20.983 1.00 92.25 139 GLU A C 1
ATOM 1083 O O . GLU A 1 139 ? 11.104 -2.780 -21.610 1.00 92.25 139 GLU A O 1
ATOM 1088 N N . ALA A 1 140 ? 9.798 -3.551 -19.957 1.00 92.19 140 ALA A N 1
ATOM 1089 C CA . ALA A 1 140 ? 9.414 -2.221 -19.486 1.00 92.19 140 ALA A CA 1
ATOM 1090 C C . ALA A 1 140 ? 10.626 -1.408 -18.989 1.00 92.19 140 ALA A C 1
ATOM 1092 O O . ALA A 1 140 ? 10.705 -0.202 -19.235 1.00 92.19 140 ALA A O 1
ATOM 1093 N N . THR A 1 141 ? 11.581 -2.079 -18.339 1.00 92.50 141 THR A N 1
ATOM 1094 C CA . THR A 1 141 ? 12.835 -1.507 -17.831 1.00 92.50 141 THR A CA 1
ATOM 1095 C C . THR A 1 141 ? 13.760 -1.101 -18.972 1.00 92.50 141 THR A C 1
ATOM 1097 O O . THR A 1 141 ? 14.175 0.052 -19.023 1.00 92.50 141 THR A O 1
ATOM 1100 N N . LYS A 1 142 ? 14.000 -1.987 -19.950 1.00 91.44 142 LYS A N 1
ATOM 1101 C CA . L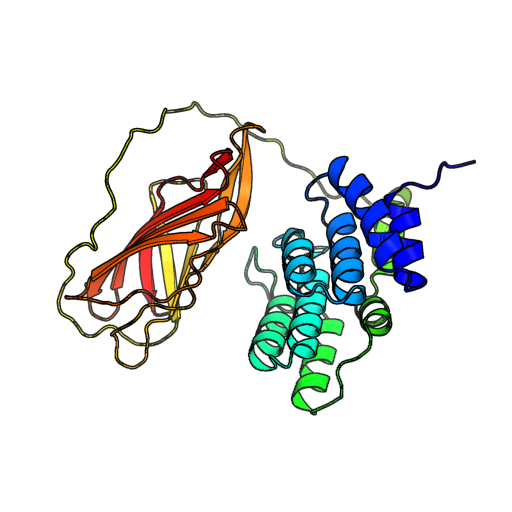YS A 1 142 ? 14.806 -1.669 -21.144 1.00 91.44 142 LYS A CA 1
ATOM 1102 C C . LYS A 1 142 ? 14.286 -0.426 -21.865 1.00 91.44 142 LYS A C 1
ATOM 1104 O O . LYS A 1 142 ? 15.056 0.469 -22.198 1.00 91.44 142 LYS A O 1
ATOM 1109 N N . LYS A 1 143 ? 12.964 -0.336 -22.048 1.00 89.88 143 LYS A N 1
ATOM 1110 C CA . LYS A 1 143 ? 12.323 0.835 -22.662 1.00 89.88 143 LYS A CA 1
ATOM 1111 C C . LYS A 1 143 ? 12.485 2.107 -21.821 1.00 89.88 143 LYS A C 1
ATOM 1113 O O . LYS A 1 143 ? 12.516 3.199 -22.372 1.00 89.88 143 LYS A O 1
ATOM 1118 N N . ALA A 1 144 ? 12.527 1.990 -20.495 1.00 88.44 144 ALA A N 1
ATOM 1119 C CA . ALA A 1 144 ? 12.691 3.134 -19.604 1.00 88.44 144 ALA A CA 1
ATOM 1120 C C . ALA A 1 144 ? 14.130 3.667 -19.574 1.00 88.44 144 ALA A C 1
ATOM 1122 O O . ALA A 1 144 ? 14.309 4.878 -19.517 1.00 88.44 144 ALA A O 1
ATOM 1123 N N . LEU A 1 145 ? 15.122 2.776 -19.632 1.00 86.88 145 LEU A N 1
ATOM 1124 C CA . LEU A 1 145 ? 16.543 3.131 -19.603 1.00 86.88 145 LEU A CA 1
ATOM 1125 C C . LEU A 1 145 ? 17.057 3.664 -20.948 1.00 86.88 145 LEU A C 1
ATOM 1127 O O . LEU A 1 145 ? 18.061 4.366 -20.976 1.00 86.88 145 LEU A O 1
ATOM 1131 N N . ASN A 1 146 ? 16.354 3.384 -22.052 1.00 83.25 146 ASN A N 1
ATOM 1132 C CA . ASN A 1 146 ? 16.691 3.906 -23.375 1.00 83.25 146 ASN A CA 1
ATOM 1133 C C . ASN A 1 146 ? 15.537 4.735 -23.986 1.00 83.25 146 ASN A C 1
ATOM 1135 O O . ASN A 1 146 ? 14.775 4.231 -24.820 1.00 83.25 146 ASN A O 1
ATOM 1139 N N . PRO A 1 147 ? 15.372 6.005 -23.564 1.00 59.03 147 PRO A N 1
ATOM 1140 C CA . PRO A 1 147 ? 14.263 6.853 -23.996 1.00 59.03 147 PRO A CA 1
ATOM 1141 C C . PRO A 1 147 ? 14.378 7.376 -25.439 1.00 59.03 147 PRO A C 1
ATOM 1143 O O . PRO A 1 147 ? 13.380 7.861 -25.964 1.00 59.03 147 PRO A O 1
ATOM 1146 N N . GLU A 1 148 ? 15.518 7.229 -26.130 1.00 52.84 148 GLU A N 1
ATOM 1147 C CA . GLU A 1 148 ? 15.687 7.649 -27.540 1.00 52.84 148 GLU A CA 1
ATOM 1148 C C . GLU A 1 148 ? 14.741 6.913 -28.518 1.00 52.84 148 GLU A C 1
ATOM 1150 O O . GLU A 1 148 ? 14.536 7.347 -29.650 1.00 52.84 148 GLU A O 1
ATOM 1155 N N . ALA A 1 149 ? 14.090 5.835 -28.065 1.00 48.34 149 ALA A N 1
ATOM 1156 C CA . ALA A 1 149 ? 13.072 5.092 -28.806 1.00 48.34 149 ALA A CA 1
ATOM 1157 C C . ALA A 1 149 ? 11.609 5.502 -28.496 1.00 48.34 149 ALA A C 1
ATOM 1159 O O . ALA A 1 149 ? 10.683 4.881 -29.025 1.00 48.34 149 ALA A O 1
ATOM 1160 N N . ALA A 1 150 ? 11.352 6.499 -27.636 1.00 43.19 150 ALA A N 1
ATOM 1161 C CA . ALA A 1 150 ? 9.994 6.891 -27.240 1.00 43.19 150 ALA A CA 1
ATOM 1162 C C . ALA A 1 150 ? 9.806 8.422 -27.185 1.00 43.19 150 ALA A C 1
ATOM 1164 O O . ALA A 1 150 ? 10.512 9.125 -26.472 1.00 43.19 150 ALA A O 1
ATOM 1165 N N . ALA A 1 151 ? 8.820 8.926 -27.938 1.00 37.31 151 ALA A N 1
ATOM 1166 C CA . ALA A 1 151 ? 8.463 10.347 -28.030 1.00 37.31 151 ALA A CA 1
ATOM 1167 C C . ALA A 1 151 ? 8.102 10.977 -26.659 1.00 37.31 151 ALA A C 1
ATOM 1169 O O . ALA A 1 151 ? 7.621 10.261 -25.777 1.00 37.31 151 ALA A O 1
ATOM 1170 N N . PRO A 1 152 ? 8.305 12.299 -26.470 1.00 45.03 152 PRO A N 1
ATOM 1171 C CA . PRO A 1 152 ? 8.295 12.922 -25.148 1.00 45.03 152 PRO A CA 1
ATOM 1172 C C . PRO A 1 152 ? 6.880 13.226 -24.628 1.00 45.03 152 PRO A C 1
ATOM 1174 O O . PRO A 1 152 ? 6.025 13.707 -25.370 1.00 45.03 152 PRO A O 1
ATOM 1177 N N . GLU A 1 153 ? 6.667 12.994 -23.330 1.00 42.53 153 GLU A N 1
ATOM 1178 C CA . GLU A 1 153 ? 5.477 13.396 -22.565 1.00 42.53 153 GLU A CA 1
ATOM 1179 C C . GLU A 1 153 ? 5.849 14.586 -21.649 1.00 42.53 153 GLU A C 1
ATOM 1181 O O . GLU A 1 153 ? 6.923 14.612 -21.046 1.00 42.53 153 GLU A O 1
ATOM 1186 N N . GLU A 1 154 ? 4.996 15.610 -21.630 1.00 35.28 154 GLU A N 1
ATOM 1187 C CA . GLU A 1 154 ? 5.260 16.989 -21.185 1.00 35.28 154 GLU A CA 1
ATOM 1188 C C . GLU A 1 154 ? 5.324 17.143 -19.646 1.00 35.28 154 GLU A C 1
ATOM 1190 O O . GLU A 1 154 ? 4.484 16.605 -18.924 1.00 35.28 154 GLU A O 1
ATOM 1195 N N . ALA A 1 155 ? 6.298 17.903 -19.125 1.00 35.50 155 ALA A N 1
ATOM 1196 C CA . ALA A 1 155 ? 6.496 18.143 -17.688 1.00 35.50 155 ALA A CA 1
ATOM 1197 C C . ALA A 1 155 ? 6.099 19.578 -17.271 1.00 35.50 155 ALA A C 1
ATOM 1199 O O . ALA A 1 155 ? 6.584 20.549 -17.852 1.00 35.50 155 ALA A O 1
ATOM 1200 N N . GLU A 1 156 ? 5.276 19.727 -16.223 1.00 36.06 156 GLU A N 1
ATOM 1201 C CA . GLU A 1 156 ? 4.867 21.026 -15.648 1.00 36.06 156 GLU A CA 1
ATOM 1202 C C . GLU A 1 156 ? 5.720 21.460 -14.432 1.00 36.06 156 GLU A C 1
ATOM 1204 O O . GLU A 1 156 ? 6.229 20.636 -13.671 1.00 36.06 156 GLU A O 1
ATOM 1209 N N . LYS A 1 157 ? 5.868 22.785 -14.239 1.00 33.03 157 LYS A N 1
ATOM 1210 C CA . LYS A 1 157 ? 6.753 23.435 -13.243 1.00 33.03 157 LYS A CA 1
ATOM 1211 C C . LYS A 1 157 ? 6.042 23.827 -11.923 1.00 33.03 157 LYS A C 1
ATOM 1213 O O . LYS A 1 157 ? 4.851 24.131 -11.960 1.00 33.03 157 LYS A O 1
ATOM 1218 N N . PRO A 1 158 ? 6.751 23.935 -10.772 1.00 32.97 158 PRO A N 1
ATOM 1219 C CA . PRO A 1 158 ? 6.151 24.233 -9.461 1.00 32.97 158 PRO A CA 1
ATOM 1220 C C . PRO A 1 158 ? 6.085 25.736 -9.107 1.00 32.97 158 PRO A C 1
ATOM 1222 O O . PRO A 1 158 ? 6.914 26.528 -9.553 1.00 32.97 158 PRO A O 1
ATOM 1225 N N . VAL A 1 159 ? 5.134 26.105 -8.232 1.00 32.38 159 VAL A N 1
ATOM 1226 C CA . VAL A 1 159 ? 4.892 27.464 -7.687 1.00 32.38 159 VAL A CA 1
ATOM 1227 C C . VAL A 1 159 ? 5.071 27.471 -6.154 1.00 32.38 159 VAL A C 1
ATOM 1229 O O . VAL A 1 159 ? 4.500 26.623 -5.470 1.00 32.38 159 VAL A O 1
ATOM 1232 N N . GLU A 1 160 ? 5.813 28.440 -5.599 1.00 27.03 160 GLU A N 1
ATOM 1233 C CA . GLU A 1 160 ? 6.096 28.603 -4.153 1.00 27.03 160 GLU A CA 1
ATOM 1234 C C . GLU A 1 160 ? 5.029 29.415 -3.377 1.00 27.03 160 GLU A C 1
ATOM 1236 O O . GLU A 1 160 ? 4.444 30.366 -3.899 1.00 27.03 160 GLU A O 1
ATOM 1241 N N . ARG A 1 161 ? 4.817 29.091 -2.084 1.00 28.38 161 ARG A N 1
ATOM 1242 C CA . ARG A 1 161 ? 4.097 29.919 -1.081 1.00 28.38 161 ARG A CA 1
ATOM 1243 C C . ARG A 1 161 ? 4.738 29.812 0.322 1.00 28.38 161 ARG A C 1
ATOM 1245 O O . ARG A 1 161 ? 5.398 28.810 0.590 1.00 28.38 161 ARG A O 1
ATOM 1252 N N . PRO A 1 162 ? 4.541 30.796 1.233 1.00 30.20 162 PRO A N 1
ATOM 1253 C CA . PRO A 1 162 ? 5.354 30.950 2.443 1.00 30.20 162 PRO A CA 1
ATOM 1254 C C . PRO A 1 162 ? 4.911 30.111 3.659 1.00 30.20 162 PRO A C 1
ATOM 1256 O O . PRO A 1 162 ? 3.752 29.728 3.807 1.00 30.20 162 PRO A O 1
ATOM 1259 N N . ARG A 1 163 ? 5.897 29.882 4.539 1.00 28.64 163 ARG A N 1
ATOM 1260 C CA . ARG A 1 163 ? 5.976 28.970 5.697 1.00 28.64 163 ARG A CA 1
ATOM 1261 C C . ARG A 1 163 ? 5.378 29.558 6.990 1.00 28.64 163 ARG A C 1
ATOM 1263 O O . ARG A 1 163 ? 5.610 30.724 7.285 1.00 28.64 163 ARG A O 1
ATOM 1270 N N . ALA A 1 164 ? 4.719 28.723 7.801 1.00 29.66 164 ALA A N 1
ATOM 1271 C CA . ALA A 1 164 ? 4.372 28.998 9.205 1.00 29.66 164 ALA A CA 1
ATOM 1272 C C . ALA A 1 164 ? 4.979 27.925 10.135 1.00 29.66 164 ALA A C 1
ATOM 1274 O O . ALA A 1 164 ? 5.118 26.767 9.733 1.00 29.66 164 ALA A O 1
ATOM 1275 N N . GLU A 1 165 ? 5.367 28.308 11.354 1.00 30.39 165 GLU A N 1
ATOM 1276 C CA . GLU A 1 165 ? 5.991 27.425 12.356 1.00 30.39 165 GLU A CA 1
ATOM 1277 C C . GLU A 1 165 ? 4.960 26.647 13.203 1.00 30.39 165 GLU A C 1
ATOM 1279 O O . GLU A 1 165 ? 3.870 27.165 13.459 1.00 30.39 165 GLU A O 1
ATOM 1284 N N . PRO A 1 166 ? 5.272 25.413 13.657 1.00 32.28 166 PRO A N 1
ATOM 1285 C CA . PRO A 1 166 ? 4.331 24.587 14.414 1.00 32.28 166 PRO A CA 1
ATOM 1286 C C . PRO A 1 166 ? 4.409 24.829 15.942 1.00 32.28 166 PRO A C 1
ATOM 1288 O O . PRO A 1 166 ? 5.513 24.871 16.491 1.00 32.28 166 PRO A O 1
ATOM 1291 N N . PRO A 1 167 ? 3.269 24.904 16.662 1.00 34.28 167 PRO A N 1
ATOM 1292 C CA . PRO A 1 167 ? 3.234 24.972 18.124 1.00 34.28 167 PRO A CA 1
ATOM 1293 C C . PRO A 1 167 ? 3.303 23.581 18.792 1.00 34.28 167 PRO A C 1
ATOM 1295 O O . PRO A 1 167 ? 3.004 22.559 18.173 1.00 34.28 167 PRO A O 1
ATOM 1298 N N . LYS A 1 168 ? 3.702 23.549 20.075 1.00 41.03 168 LYS A N 1
ATOM 1299 C CA . LYS A 1 168 ? 3.702 22.362 20.961 1.00 41.03 168 LYS A CA 1
ATOM 1300 C C . LYS A 1 168 ? 2.282 22.086 21.481 1.00 41.03 168 LYS A C 1
ATOM 1302 O O . LYS A 1 168 ? 1.687 22.995 22.052 1.00 41.03 168 LYS A O 1
ATOM 1307 N N . GLU A 1 169 ? 1.769 20.857 21.360 1.00 43.38 169 GLU A N 1
ATOM 1308 C CA . GLU A 1 169 ? 0.391 20.520 21.764 1.00 43.38 169 GLU A CA 1
ATOM 1309 C C . GLU A 1 169 ? 0.284 19.170 22.507 1.00 43.38 169 GLU A C 1
ATOM 1311 O O . GLU A 1 169 ? 1.070 18.251 22.279 1.00 43.38 169 GLU A O 1
ATOM 1316 N N . ALA A 1 170 ? -0.660 19.107 23.453 1.00 42.59 170 ALA A N 1
ATOM 1317 C CA . ALA A 1 170 ? -0.947 17.989 24.355 1.00 42.59 170 ALA A CA 1
ATOM 1318 C C . ALA A 1 170 ? -1.629 16.802 23.645 1.00 42.59 170 ALA A C 1
ATOM 1320 O O . ALA A 1 170 ? -2.259 16.981 22.606 1.00 42.59 170 ALA A O 1
ATOM 1321 N N . GLU A 1 171 ? -1.560 15.602 24.238 1.00 49.22 171 GLU A N 1
ATOM 1322 C CA . GLU A 1 171 ? -2.179 14.389 23.680 1.00 49.22 171 GLU A CA 1
ATOM 1323 C C . GLU A 1 171 ? -3.674 14.598 23.340 1.00 49.22 171 GLU A C 1
ATOM 1325 O O . GLU A 1 171 ? -4.469 14.960 24.220 1.00 49.22 171 GLU A O 1
ATOM 1330 N N . PRO A 1 172 ? -4.094 14.359 22.082 1.00 58.31 172 PRO A N 1
ATOM 1331 C CA . PRO A 1 172 ? -5.452 14.650 21.645 1.00 58.31 172 PRO A CA 1
ATOM 1332 C C . PRO A 1 172 ? -6.451 13.651 22.243 1.00 58.31 172 PRO A C 1
ATOM 1334 O O . PRO A 1 172 ? -6.474 12.467 21.903 1.00 58.31 172 PRO A O 1
ATOM 1337 N N . LYS A 1 173 ? -7.330 14.143 23.122 1.00 67.69 173 LYS A N 1
ATOM 1338 C CA . LYS A 1 173 ? -8.485 13.384 23.629 1.00 67.69 173 LYS A CA 1
ATOM 1339 C C . LYS A 1 173 ? -9.571 13.284 22.554 1.00 67.69 173 LYS A C 1
ATOM 1341 O O . LYS A 1 173 ? -9.848 14.256 21.854 1.00 67.69 173 LYS A O 1
ATOM 1346 N N . ALA A 1 174 ? -10.228 12.124 22.462 1.00 77.06 174 ALA A N 1
ATOM 1347 C CA . ALA A 1 174 ? -11.321 11.898 21.517 1.00 77.06 174 ALA A CA 1
ATOM 1348 C C . ALA A 1 174 ? -12.447 12.947 21.693 1.00 77.06 174 ALA A C 1
ATOM 1350 O O . ALA A 1 174 ? -12.948 13.127 22.810 1.00 77.06 174 ALA A O 1
ATOM 1351 N N . PRO A 1 175 ? -12.875 13.638 20.620 1.00 81.38 175 PRO A N 1
ATOM 1352 C CA . PRO A 1 175 ? -13.936 14.632 20.700 1.00 81.38 175 PRO A CA 1
ATOM 1353 C C . PRO A 1 175 ? -15.294 13.961 20.931 1.00 81.38 175 PRO A C 1
ATOM 1355 O O . PRO A 1 175 ? -15.588 12.924 20.347 1.00 81.38 175 PRO A O 1
ATOM 1358 N N . LYS A 1 176 ? -16.169 14.570 21.739 1.00 81.69 176 LYS A N 1
ATOM 1359 C CA . LYS A 1 176 ? -17.535 14.053 21.938 1.00 81.69 176 LYS A CA 1
ATOM 1360 C C . LYS A 1 176 ? -18.364 14.201 20.652 1.00 81.69 176 LYS A C 1
ATOM 1362 O O . LYS A 1 176 ? -18.413 15.285 20.060 1.00 81.69 176 LYS A O 1
ATOM 1367 N N . GLY A 1 177 ? -19.026 13.122 20.235 1.00 80.31 177 GLY A N 1
ATOM 1368 C CA . GLY A 1 177 ? -19.951 13.101 19.100 1.00 80.31 177 GLY A CA 1
ATOM 1369 C C . GLY A 1 177 ? -21.414 13.041 19.523 1.00 80.31 177 GLY A C 1
ATOM 1370 O O . GLY A 1 177 ? -21.740 13.058 20.710 1.00 80.31 177 GLY A O 1
ATOM 1371 N N . VAL A 1 178 ? -22.307 12.964 18.536 1.00 83.06 178 VAL A N 1
ATOM 1372 C CA . VAL A 1 178 ? -23.709 12.615 18.793 1.00 83.06 178 VAL A CA 1
ATOM 1373 C C . VAL A 1 178 ? -23.781 11.108 19.044 1.00 83.06 178 VAL A C 1
ATOM 1375 O O . VAL A 1 178 ? -23.172 10.330 18.308 1.00 83.06 178 VAL A O 1
ATOM 1378 N N . ASN A 1 179 ? -24.521 10.682 20.069 1.00 86.94 179 ASN A N 1
ATOM 1379 C CA . ASN A 1 179 ? -24.696 9.265 20.384 1.00 86.94 179 ASN A CA 1
ATOM 1380 C C . ASN A 1 179 ? -25.698 8.612 19.415 1.00 86.94 179 ASN A C 1
ATOM 1382 O O . ASN A 1 179 ? -26.859 8.387 19.746 1.00 86.94 179 ASN A O 1
ATOM 1386 N N . VAL A 1 180 ? -25.248 8.368 18.187 1.00 90.88 180 VAL A N 1
ATOM 1387 C CA . VAL A 1 180 ? -25.997 7.688 17.126 1.00 90.88 180 VAL A CA 1
ATOM 1388 C C . VAL A 1 180 ? -25.225 6.461 16.672 1.00 90.88 180 VAL A C 1
ATOM 1390 O O . VAL A 1 180 ? -23.997 6.487 16.602 1.00 90.88 180 VAL A O 1
ATOM 1393 N N . LYS A 1 181 ? -25.937 5.384 16.329 1.00 92.88 181 LYS A N 1
ATOM 1394 C CA . LYS A 1 181 ? -25.310 4.204 15.730 1.00 92.88 181 LYS A CA 1
ATOM 1395 C C . LYS A 1 181 ? -24.898 4.537 14.285 1.00 92.88 181 LYS A C 1
ATOM 1397 O O . LYS A 1 181 ? -25.785 4.840 13.482 1.00 92.88 181 LYS A O 1
ATOM 1402 N N . PRO A 1 182 ? -23.601 4.508 13.933 1.00 95.38 182 PRO A N 1
ATOM 1403 C CA . PRO A 1 182 ? -23.165 4.781 12.570 1.00 95.38 182 PRO A CA 1
ATOM 1404 C C . PRO A 1 182 ? -23.524 3.632 11.625 1.00 95.38 182 PRO A C 1
ATOM 1406 O O . PRO A 1 182 ? -23.635 2.474 12.035 1.00 95.38 182 PRO A O 1
ATOM 1409 N N . VAL A 1 183 ? -23.667 3.949 10.340 1.00 93.94 183 VAL A N 1
ATOM 1410 C CA . VAL A 1 183 ? -23.745 2.942 9.278 1.00 93.94 183 VAL A CA 1
ATOM 1411 C C . VAL A 1 183 ? -22.408 2.210 9.185 1.00 93.94 183 VAL A C 1
ATOM 1413 O O . VAL A 1 183 ? -21.357 2.833 9.034 1.00 93.94 183 VAL A O 1
ATOM 1416 N N . ALA A 1 184 ? -22.458 0.885 9.281 1.00 95.25 184 ALA A N 1
ATOM 1417 C CA . ALA A 1 184 ? -21.295 0.027 9.113 1.00 95.25 184 ALA A CA 1
ATOM 1418 C C . ALA A 1 184 ? -20.797 0.024 7.660 1.00 95.25 184 ALA A C 1
ATOM 1420 O O . ALA A 1 184 ? -21.557 0.291 6.730 1.00 95.25 184 ALA A O 1
ATOM 1421 N N . GLY A 1 185 ? -19.531 -0.338 7.466 1.00 87.44 185 GLY A N 1
ATOM 1422 C CA . GLY A 1 185 ? -18.913 -0.461 6.147 1.00 87.44 185 GLY A CA 1
ATOM 1423 C C . GLY A 1 185 ? -17.862 0.608 5.883 1.00 87.44 185 GLY A C 1
ATOM 1424 O O . GLY A 1 185 ? -17.341 1.225 6.811 1.00 87.44 185 GLY A O 1
ATOM 1425 N N . LYS A 1 186 ? -17.510 0.792 4.609 1.00 92.50 186 LYS A N 1
ATOM 1426 C CA . LYS A 1 186 ? -16.466 1.733 4.189 1.00 92.50 186 LYS A CA 1
ATOM 1427 C C . LYS A 1 186 ? -16.982 3.165 4.204 1.00 92.50 186 LYS A C 1
ATOM 1429 O O . LYS A 1 186 ? -18.111 3.432 3.805 1.00 92.50 186 LYS A O 1
ATOM 1434 N N . TRP A 1 187 ? -16.133 4.086 4.628 1.00 96.44 187 TRP A N 1
ATOM 1435 C CA . TRP A 1 187 ? -16.385 5.519 4.662 1.00 96.44 187 TRP A CA 1
ATOM 1436 C C . TRP A 1 187 ? -15.281 6.253 3.916 1.00 96.44 187 TRP A C 1
ATOM 1438 O O . TRP A 1 187 ? -14.118 5.847 3.927 1.00 96.44 187 TRP A O 1
ATOM 1448 N N . ILE A 1 188 ? -15.668 7.348 3.267 1.00 92.69 188 ILE A N 1
ATOM 1449 C CA . ILE A 1 188 ? -14.764 8.224 2.529 1.00 92.69 188 ILE A CA 1
ATOM 1450 C C . ILE A 1 188 ? -14.832 9.599 3.177 1.00 92.69 188 ILE A C 1
ATOM 1452 O O . ILE A 1 188 ? -15.871 10.261 3.141 1.00 92.69 188 ILE A O 1
ATOM 1456 N N . ALA A 1 189 ? -13.716 10.031 3.751 1.00 94.56 189 ALA A N 1
ATOM 1457 C CA . ALA A 1 189 ? -13.499 11.382 4.222 1.00 94.56 189 ALA A CA 1
ATOM 1458 C C . ALA A 1 189 ? -12.848 12.224 3.129 1.00 94.56 189 ALA A C 1
ATOM 1460 O O . ALA A 1 189 ? -11.804 11.869 2.581 1.00 94.56 189 ALA A O 1
ATOM 1461 N N . LYS A 1 190 ? -13.457 13.369 2.840 1.00 92.19 190 LYS A N 1
ATOM 1462 C CA . LYS A 1 190 ? -12.886 14.400 1.980 1.00 92.19 190 LYS A CA 1
ATOM 1463 C C . LYS A 1 190 ? -12.366 15.530 2.850 1.00 92.19 190 LYS A C 1
ATOM 1465 O O . LYS A 1 190 ? -13.049 15.969 3.781 1.00 92.19 190 LYS A O 1
ATOM 1470 N N . ARG A 1 191 ? -11.171 16.011 2.524 1.00 91.81 191 ARG A N 1
ATOM 1471 C CA . ARG A 1 191 ? -10.590 17.207 3.125 1.00 91.81 191 ARG A CA 1
ATOM 1472 C C . ARG A 1 191 ? -11.540 18.401 3.007 1.00 91.81 191 ARG A C 1
ATOM 1474 O O . ARG A 1 191 ? -12.095 18.665 1.943 1.00 91.81 191 ARG A O 1
ATOM 1481 N N . THR A 1 192 ? -11.668 19.153 4.093 1.00 90.62 192 THR A N 1
ATOM 1482 C CA . THR A 1 192 ? -12.334 20.460 4.126 1.00 90.62 192 THR A CA 1
ATOM 1483 C C . THR A 1 192 ? -11.352 21.615 4.277 1.00 90.62 192 THR A C 1
ATOM 1485 O O . THR A 1 192 ? -11.596 22.678 3.718 1.00 90.62 192 THR A O 1
ATOM 1488 N N . SER A 1 193 ? -10.252 21.432 5.013 1.00 89.94 193 SER A N 1
ATOM 1489 C CA . SER A 1 193 ? -9.204 22.448 5.202 1.00 89.94 193 SER A CA 1
ATOM 1490 C C . SER A 1 193 ? -7.919 21.830 5.774 1.00 89.94 193 SER A C 1
ATOM 1492 O O . SER A 1 193 ? -7.913 20.659 6.150 1.00 89.94 193 SER A O 1
ATOM 1494 N N . GLY A 1 194 ? -6.836 22.617 5.836 1.00 88.31 194 GLY A N 1
ATOM 1495 C CA . GLY A 1 194 ? -5.548 22.205 6.419 1.00 88.31 194 GLY A CA 1
ATOM 1496 C C . GLY A 1 194 ? -4.772 21.179 5.582 1.00 88.31 194 GLY A C 1
ATOM 1497 O O . GLY A 1 194 ? -5.276 20.706 4.574 1.00 88.31 194 GLY A O 1
ATOM 1498 N N . GLY A 1 195 ? -3.528 20.876 5.943 1.00 83.75 195 GLY A N 1
ATOM 1499 C CA . GLY A 1 195 ? -2.639 19.976 5.190 1.00 83.75 195 GLY A CA 1
ATOM 1500 C C . GLY A 1 195 ? -2.360 20.350 3.725 1.00 83.75 195 GLY A C 1
ATOM 1501 O O . GLY A 1 195 ? -2.782 21.406 3.240 1.00 83.75 195 GLY A O 1
ATOM 1502 N N . TYR A 1 196 ? -1.637 19.474 3.024 1.00 76.25 196 TYR A N 1
ATOM 1503 C CA . TYR A 1 196 ? -1.088 19.727 1.687 1.00 76.25 196 TYR A CA 1
ATOM 1504 C C . TYR A 1 196 ? -1.887 18.996 0.603 1.00 76.25 196 TYR A C 1
ATOM 1506 O O . TYR A 1 196 ? -1.784 17.781 0.521 1.00 76.25 196 TYR A O 1
ATOM 1514 N N . ASN A 1 197 ? -2.652 19.754 -0.200 1.00 66.06 197 ASN A N 1
ATOM 1515 C CA . ASN A 1 197 ? -3.426 19.352 -1.395 1.00 66.06 197 ASN A CA 1
ATOM 1516 C C . ASN A 1 197 ? -4.360 18.111 -1.257 1.00 66.06 197 ASN A C 1
ATOM 1518 O O . ASN A 1 197 ? -4.118 17.217 -0.466 1.00 66.06 197 ASN A O 1
ATOM 1522 N N . ASP A 1 198 ? -5.510 18.125 -1.956 1.00 70.94 198 ASP A N 1
ATOM 1523 C CA . ASP A 1 198 ? -6.403 16.995 -2.356 1.00 70.94 198 ASP A CA 1
ATOM 1524 C C . ASP A 1 198 ? -6.535 15.678 -1.529 1.00 70.94 198 ASP A C 1
ATOM 1526 O O . ASP A 1 198 ? -7.031 14.667 -2.030 1.00 70.94 198 ASP A O 1
ATOM 1530 N N . GLY A 1 199 ? -6.243 15.700 -0.228 1.00 79.19 199 GLY A N 1
ATOM 1531 C CA . GLY A 1 199 ? -6.234 14.519 0.628 1.00 79.19 199 GLY A CA 1
ATOM 1532 C C . GLY A 1 199 ? -7.611 13.892 0.859 1.00 79.19 199 GLY A C 1
ATOM 1533 O O . GLY A 1 199 ? -8.621 14.574 1.087 1.00 79.19 199 GLY A O 1
ATOM 1534 N N . LYS A 1 200 ? -7.639 12.561 0.858 1.00 90.44 200 LYS A N 1
ATOM 1535 C CA . LYS A 1 200 ? -8.787 11.731 1.228 1.00 90.44 200 LYS A CA 1
ATOM 1536 C C . LYS A 1 200 ? -8.382 10.778 2.341 1.00 90.44 200 LYS A C 1
ATOM 1538 O O . LYS A 1 200 ? -7.236 10.348 2.416 1.00 90.44 200 LYS A O 1
ATOM 1543 N N . ILE A 1 201 ? -9.334 10.436 3.198 1.00 95.12 201 ILE A N 1
ATOM 1544 C CA . ILE A 1 201 ? -9.141 9.412 4.224 1.00 95.12 201 ILE A CA 1
ATOM 1545 C C . ILE A 1 201 ? -10.189 8.337 4.003 1.00 95.12 201 ILE A C 1
ATOM 1547 O O . ILE A 1 201 ? -11.376 8.634 3.901 1.00 95.12 201 ILE A O 1
ATOM 1551 N N . LEU A 1 202 ? -9.758 7.092 3.920 1.00 91.56 202 LEU A N 1
ATOM 1552 C CA . LEU A 1 202 ? -10.619 5.924 3.883 1.00 91.56 202 LEU A CA 1
ATOM 1553 C C . LEU A 1 202 ? -10.591 5.277 5.260 1.00 91.56 202 LEU A C 1
ATOM 1555 O O . LEU A 1 202 ? -9.551 5.271 5.911 1.00 91.56 202 LEU A O 1
ATOM 1559 N N . PHE A 1 203 ? -11.725 4.767 5.720 1.00 95.31 203 PHE A N 1
ATOM 1560 C CA . PHE A 1 203 ? -11.781 3.946 6.926 1.00 95.31 203 PHE A CA 1
ATOM 1561 C C . PHE A 1 203 ? -13.019 3.055 6.914 1.00 95.31 203 PHE A C 1
ATOM 1563 O O . PHE A 1 203 ? -13.993 3.328 6.211 1.00 95.31 203 PHE A O 1
ATOM 1570 N N . THR A 1 204 ? -13.001 1.998 7.716 1.00 90.06 204 THR A N 1
ATOM 1571 C CA . THR A 1 204 ? -14.120 1.069 7.888 1.00 90.06 204 THR A CA 1
ATOM 1572 C C . THR A 1 204 ? -14.736 1.251 9.271 1.00 90.06 204 THR A C 1
ATOM 1574 O O . THR A 1 204 ? -14.026 1.230 10.275 1.00 90.06 204 THR A O 1
ATOM 1577 N N . VAL A 1 205 ? -16.061 1.387 9.335 1.00 92.50 205 VAL A N 1
ATOM 1578 C CA . VAL A 1 205 ? -16.848 1.288 10.572 1.00 92.50 205 VAL A CA 1
ATOM 1579 C C . VAL A 1 205 ? -17.290 -0.164 10.748 1.00 92.50 205 VAL A C 1
ATOM 1581 O O . VAL A 1 205 ? -17.898 -0.744 9.843 1.00 92.50 205 VAL A O 1
ATOM 1584 N N . SER A 1 206 ? -17.005 -0.755 11.908 1.00 90.75 206 SER A N 1
ATOM 1585 C CA . SER A 1 206 ? -17.385 -2.136 12.228 1.00 90.75 206 SER A CA 1
ATOM 1586 C C . SER A 1 206 ? -18.905 -2.356 12.203 1.00 90.75 206 SER A C 1
ATOM 1588 O O . SER A 1 206 ? -19.691 -1.430 12.398 1.00 90.75 206 SER A O 1
ATOM 1590 N N . ALA A 1 207 ? -19.337 -3.607 12.009 1.00 86.50 207 ALA A N 1
ATOM 1591 C CA . ALA A 1 207 ? -20.759 -3.976 11.948 1.00 86.50 207 ALA A CA 1
ATOM 1592 C C . ALA A 1 207 ? -21.560 -3.579 13.206 1.00 86.50 207 ALA A C 1
ATOM 1594 O O . ALA A 1 207 ? -22.732 -3.207 13.122 1.00 86.50 207 ALA A O 1
ATOM 1595 N N . ASP A 1 208 ? -20.922 -3.625 14.377 1.00 92.44 208 ASP A N 1
ATOM 1596 C CA . ASP A 1 208 ? -21.514 -3.200 15.648 1.00 92.44 208 ASP A CA 1
ATOM 1597 C C . ASP A 1 208 ? -21.502 -1.673 15.854 1.00 92.44 208 ASP A C 1
ATOM 1599 O O . ASP A 1 208 ? -22.127 -1.182 16.795 1.00 92.44 208 ASP A O 1
ATOM 1603 N N . GLY A 1 209 ? -20.835 -0.919 14.974 1.00 93.94 209 GLY A N 1
ATOM 1604 C CA . GLY A 1 209 ? -20.688 0.531 15.057 1.00 93.94 209 GLY A CA 1
ATOM 1605 C C . GLY A 1 209 ? -19.792 1.004 16.202 1.00 93.94 209 GLY A C 1
ATOM 1606 O O . GLY A 1 209 ? -19.894 2.164 16.594 1.00 93.94 209 GLY A O 1
ATOM 1607 N N . LYS A 1 210 ? -18.954 0.124 16.771 1.00 95.56 210 LYS A N 1
ATOM 1608 C CA . LYS A 1 210 ? -18.115 0.424 17.945 1.00 95.56 210 LYS A CA 1
ATOM 1609 C C . LYS A 1 210 ? -16.645 0.669 17.623 1.00 95.56 210 LYS A C 1
ATOM 1611 O O . LYS A 1 210 ? -15.898 1.054 18.522 1.00 95.56 210 LYS A O 1
ATOM 1616 N N . ARG A 1 211 ? -16.194 0.419 16.391 1.00 96.19 211 ARG A N 1
ATOM 1617 C CA . ARG A 1 211 ? -14.781 0.544 16.013 1.00 96.19 211 ARG A CA 1
ATOM 1618 C C . ARG A 1 211 ? -14.602 1.181 14.643 1.00 96.19 211 ARG A C 1
ATOM 1620 O O . ARG A 1 211 ? -15.396 0.953 13.732 1.00 96.19 211 ARG A O 1
ATOM 1627 N N . ILE A 1 212 ? -13.509 1.926 14.521 1.00 96.69 212 ILE A N 1
ATOM 1628 C CA . ILE A 1 212 ? -12.923 2.352 13.255 1.00 96.69 212 ILE A CA 1
ATOM 1629 C C . ILE A 1 212 ? -11.685 1.497 12.983 1.00 96.69 212 ILE A C 1
ATOM 1631 O O . ILE A 1 212 ? -10.858 1.303 13.872 1.00 96.69 212 ILE A O 1
ATOM 1635 N N . THR A 1 213 ? -11.565 1.002 11.760 1.00 89.69 213 THR A N 1
ATOM 1636 C CA . THR A 1 213 ? -10.498 0.114 11.264 1.00 89.69 213 THR A CA 1
ATOM 1637 C C . THR A 1 213 ? -10.046 0.569 9.879 1.00 89.69 213 THR A C 1
ATOM 1639 O O . THR A 1 213 ? -10.723 1.394 9.266 1.00 89.69 213 THR A O 1
ATOM 1642 N N . ASP A 1 214 ? -8.939 0.017 9.379 1.00 88.62 214 ASP A N 1
ATOM 1643 C CA . ASP A 1 214 ? -8.455 0.223 8.004 1.00 88.62 214 ASP A CA 1
ATOM 1644 C C . ASP A 1 214 ? -8.323 1.706 7.621 1.00 88.62 214 ASP A C 1
ATOM 1646 O O . ASP A 1 214 ? -8.749 2.125 6.543 1.00 88.62 214 ASP A O 1
ATOM 1650 N N . VAL A 1 215 ? -7.806 2.530 8.536 1.00 94.88 215 VAL A N 1
ATOM 1651 C CA . VAL A 1 215 ? -7.662 3.966 8.286 1.00 94.88 215 VAL A CA 1
ATOM 1652 C C . VAL A 1 215 ? -6.510 4.182 7.313 1.00 94.88 215 VAL A C 1
ATOM 1654 O O . VAL A 1 215 ? -5.379 3.796 7.590 1.00 94.88 215 VAL A O 1
ATOM 1657 N N . VAL A 1 216 ? -6.786 4.841 6.192 1.00 89.88 216 VAL A N 1
ATOM 1658 C CA . VAL A 1 216 ? -5.800 5.148 5.155 1.00 89.88 216 VAL A CA 1
ATOM 1659 C C . VAL A 1 216 ? -5.969 6.596 4.723 1.00 89.88 216 VAL A C 1
ATOM 1661 O O . VAL A 1 216 ? -6.982 6.958 4.134 1.00 89.88 216 VAL A O 1
ATOM 1664 N N . PHE A 1 217 ? -4.976 7.432 4.991 1.00 92.88 217 PHE A N 1
ATOM 1665 C CA . PHE A 1 217 ? -4.817 8.734 4.358 1.00 92.88 217 PHE A CA 1
ATOM 1666 C C . PHE A 1 217 ? -4.126 8.564 3.009 1.00 92.88 217 PHE A C 1
ATOM 1668 O O . PHE A 1 217 ? -3.101 7.894 2.930 1.00 92.88 217 PHE A O 1
ATOM 1675 N N . ILE A 1 218 ? -4.687 9.183 1.976 1.00 85.81 218 ILE A N 1
ATOM 1676 C CA . ILE A 1 218 ? -4.136 9.296 0.626 1.00 85.81 218 ILE A CA 1
ATOM 1677 C C . ILE A 1 218 ? -4.085 10.791 0.328 1.00 85.81 218 ILE A C 1
ATOM 1679 O O . ILE A 1 218 ? -5.131 11.435 0.242 1.00 85.81 218 ILE A O 1
ATOM 1683 N N . GLY A 1 219 ? -2.897 11.363 0.205 1.00 89.50 219 GLY A N 1
ATOM 1684 C CA . GLY A 1 219 ? -2.732 12.794 -0.033 1.00 89.50 219 GLY A CA 1
ATOM 1685 C C . GLY A 1 219 ? -1.266 13.140 -0.179 1.00 89.50 219 GLY A C 1
ATOM 1686 O O . GLY A 1 219 ? -0.512 12.348 -0.731 1.00 89.50 219 GLY A O 1
ATOM 1687 N N . HIS A 1 220 ? -0.855 14.293 0.340 1.00 88.19 220 HIS A N 1
ATOM 1688 C CA . HIS A 1 220 ? 0.550 14.673 0.359 1.00 88.19 220 HIS A CA 1
ATOM 1689 C C . HIS A 1 220 ? 1.029 14.935 1.782 1.00 88.19 220 HIS A C 1
ATOM 1691 O O . HIS A 1 220 ? 0.281 15.405 2.645 1.00 88.19 220 HIS A O 1
ATOM 1697 N N . TRP A 1 221 ? 2.304 14.657 2.009 1.00 89.94 221 TRP A N 1
ATOM 1698 C CA . TRP A 1 221 ? 3.058 15.239 3.106 1.00 89.94 221 TRP A CA 1
ATOM 1699 C C . TRP A 1 221 ? 4.053 16.260 2.574 1.00 89.94 221 TRP A C 1
ATOM 1701 O O . TRP A 1 221 ? 4.369 16.294 1.388 1.00 89.94 221 TRP A O 1
ATOM 1711 N N . TYR A 1 222 ? 4.519 17.131 3.446 1.00 86.94 222 TYR A N 1
ATOM 1712 C CA . TYR A 1 222 ? 5.584 18.065 3.158 1.00 86.94 222 TYR A CA 1
ATOM 1713 C C . TYR A 1 222 ? 6.886 17.505 3.709 1.00 86.94 222 TYR A C 1
ATOM 1715 O O . TYR A 1 222 ? 7.014 17.313 4.920 1.00 86.94 222 TYR A O 1
ATOM 1723 N N . ASP A 1 223 ? 7.829 17.251 2.808 1.00 83.44 223 ASP A N 1
ATOM 1724 C CA . ASP A 1 223 ? 9.219 16.971 3.135 1.00 83.44 223 ASP A CA 1
ATOM 1725 C C . ASP A 1 223 ? 9.885 18.303 3.506 1.00 83.44 223 ASP A C 1
ATOM 1727 O O . ASP A 1 223 ? 10.057 19.199 2.672 1.00 83.44 223 ASP A O 1
ATOM 1731 N N . ARG A 1 224 ? 10.221 18.460 4.789 1.00 71.75 224 ARG A N 1
ATOM 1732 C CA . ARG A 1 224 ? 10.817 19.691 5.319 1.00 71.75 224 ARG A CA 1
ATOM 1733 C C . ARG A 1 224 ? 12.256 19.899 4.868 1.00 71.75 224 ARG A C 1
ATOM 1735 O O . ARG A 1 224 ? 12.679 21.054 4.788 1.00 71.75 224 ARG A O 1
ATOM 1742 N N . GLU A 1 225 ? 12.984 18.826 4.586 1.00 71.81 225 GLU A N 1
ATOM 1743 C CA . GLU A 1 225 ? 14.377 18.891 4.149 1.00 71.81 225 GLU A CA 1
ATOM 1744 C C . GLU A 1 225 ? 14.445 19.307 2.684 1.00 71.81 225 GLU A C 1
ATOM 1746 O O . GLU A 1 225 ? 15.136 20.267 2.341 1.00 71.81 225 GLU A O 1
ATOM 1751 N N . ARG A 1 226 ? 13.642 18.660 1.833 1.00 72.56 226 ARG A N 1
ATOM 1752 C CA . ARG A 1 226 ? 13.575 18.962 0.393 1.00 72.56 226 ARG A CA 1
ATOM 1753 C C . ARG A 1 226 ? 12.639 20.117 0.043 1.00 72.56 226 ARG A C 1
ATOM 1755 O O . ARG A 1 226 ? 12.581 20.525 -1.113 1.00 72.56 226 ARG A O 1
ATOM 1762 N N . ARG A 1 227 ? 11.911 20.643 1.033 1.00 83.25 227 ARG A N 1
ATOM 1763 C CA . ARG A 1 227 ? 10.956 21.758 0.915 1.00 83.25 227 ARG A CA 1
ATOM 1764 C C . ARG A 1 227 ? 9.930 21.572 -0.202 1.00 83.25 227 ARG A C 1
ATOM 1766 O O . ARG A 1 227 ? 9.606 22.508 -0.930 1.00 83.25 227 ARG A O 1
ATOM 1773 N N . ARG A 1 228 ? 9.402 20.359 -0.332 1.00 84.50 228 ARG A N 1
ATOM 1774 C CA . ARG A 1 228 ? 8.422 20.010 -1.366 1.00 84.50 228 ARG A CA 1
ATOM 1775 C C . ARG A 1 228 ? 7.330 19.120 -0.800 1.00 84.50 228 ARG A C 1
ATOM 1777 O O . ARG A 1 228 ? 7.519 18.447 0.209 1.00 84.50 228 ARG A O 1
ATOM 1784 N N . THR A 1 229 ? 6.176 19.124 -1.453 1.00 81.62 229 THR A N 1
ATOM 1785 C CA . THR A 1 229 ? 5.110 18.169 -1.152 1.00 81.62 229 THR A CA 1
ATOM 1786 C C . THR A 1 229 ? 5.343 16.887 -1.927 1.00 81.62 229 THR A C 1
ATOM 1788 O O . THR A 1 229 ? 5.567 16.941 -3.134 1.00 81.62 229 THR A O 1
ATOM 1791 N N . GLU A 1 230 ? 5.233 15.751 -1.258 1.00 79.25 230 GLU A N 1
ATOM 1792 C CA . GLU A 1 230 ? 5.336 14.434 -1.876 1.00 79.25 230 GLU A CA 1
ATOM 1793 C C . GLU A 1 230 ? 4.051 13.647 -1.610 1.00 79.25 230 GLU A C 1
ATOM 1795 O O . GLU A 1 230 ? 3.469 13.782 -0.525 1.00 79.25 230 GLU A O 1
ATOM 1800 N N . PRO A 1 231 ? 3.566 12.863 -2.584 1.00 81.06 231 PRO A N 1
ATOM 1801 C CA . PRO A 1 231 ? 2.402 12.025 -2.370 1.00 81.06 231 PRO A CA 1
ATOM 1802 C C . PRO A 1 231 ? 2.713 10.991 -1.287 1.00 81.06 231 PRO A C 1
ATOM 1804 O O . PRO A 1 231 ? 3.786 10.394 -1.249 1.00 81.06 231 PRO A O 1
ATOM 1807 N N . VAL A 1 232 ? 1.755 10.769 -0.396 1.00 82.88 232 VAL A N 1
ATOM 1808 C CA . VAL A 1 232 ? 1.852 9.777 0.665 1.00 82.88 232 VAL A CA 1
ATOM 1809 C C . VAL A 1 232 ? 0.528 9.046 0.791 1.00 82.88 232 VAL A C 1
ATOM 1811 O O . VAL A 1 232 ? -0.550 9.644 0.828 1.00 82.88 232 VAL A O 1
ATOM 1814 N N . THR A 1 233 ? 0.629 7.728 0.909 1.00 82.44 233 THR A N 1
ATOM 1815 C CA . THR A 1 233 ? -0.455 6.918 1.447 1.00 82.44 233 THR A CA 1
ATOM 1816 C C . THR A 1 233 ? 0.024 6.325 2.758 1.00 82.44 233 THR A C 1
ATOM 1818 O O . THR A 1 233 ? 1.070 5.687 2.801 1.00 82.44 233 THR A O 1
ATOM 1821 N N . THR A 1 234 ? -0.697 6.553 3.848 1.00 86.62 234 THR A N 1
ATOM 1822 C CA . THR A 1 234 ? -0.276 6.114 5.183 1.00 86.62 234 THR A CA 1
ATOM 1823 C C . THR A 1 234 ? -1.465 6.063 6.128 1.00 86.62 234 THR A C 1
ATOM 1825 O O . THR A 1 234 ? -2.490 6.680 5.863 1.00 86.62 234 THR A O 1
ATOM 1828 N N . GLY A 1 235 ? -1.362 5.350 7.239 1.00 90.12 235 GLY A N 1
ATOM 1829 C CA . GLY A 1 235 ? -2.423 5.355 8.229 1.00 90.12 235 GLY A CA 1
ATOM 1830 C C . GLY A 1 235 ? -2.108 4.496 9.446 1.00 90.12 235 GLY A C 1
ATOM 1831 O O . GLY A 1 235 ? -1.202 3.666 9.395 1.00 90.12 235 GLY A O 1
ATOM 1832 N N . PRO A 1 236 ? -2.838 4.717 10.544 1.00 92.12 236 PRO A N 1
ATOM 1833 C CA . PRO A 1 236 ? -2.677 3.956 11.771 1.00 92.12 236 PRO A CA 1
ATOM 1834 C C . PRO A 1 236 ? -3.102 2.493 11.585 1.00 92.12 236 PRO A C 1
ATOM 1836 O O . PRO A 1 236 ? -4.139 2.199 10.992 1.00 92.12 236 PRO A O 1
ATOM 1839 N N . GLU A 1 237 ? -2.313 1.576 12.141 1.00 83.75 237 GLU A N 1
ATOM 1840 C CA . GLU A 1 237 ? -2.513 0.128 11.998 1.00 83.75 237 GLU A CA 1
ATOM 1841 C C . GLU A 1 237 ? -3.571 -0.425 12.964 1.00 83.75 237 GLU A C 1
ATOM 1843 O O . GLU A 1 237 ? -4.253 -1.406 12.666 1.00 83.75 237 GLU A O 1
ATOM 1848 N N . LYS A 1 238 ? -3.715 0.183 14.148 1.00 90.75 238 LYS A N 1
ATOM 1849 C CA . LYS A 1 238 ? -4.610 -0.328 15.190 1.00 90.75 238 LYS A CA 1
ATOM 1850 C C . LYS A 1 238 ? -6.005 0.290 15.065 1.00 90.75 238 LYS A C 1
ATOM 1852 O O . LYS A 1 238 ? -6.144 1.452 14.674 1.00 90.75 238 LYS A O 1
ATOM 1857 N N . PRO A 1 239 ? -7.058 -0.445 15.454 1.00 91.62 239 PRO A N 1
ATOM 1858 C CA . PRO A 1 239 ? -8.409 0.096 15.48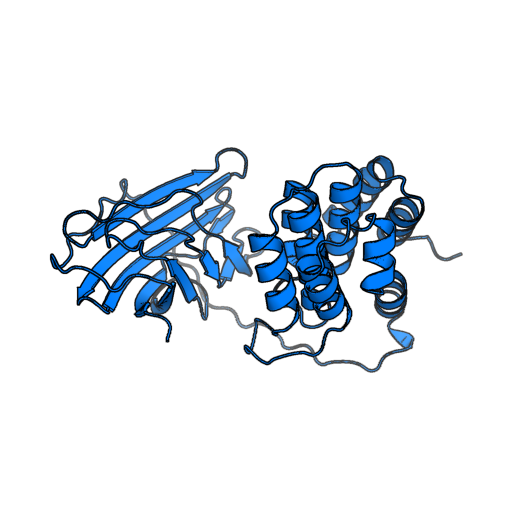1 1.00 91.62 239 PRO A CA 1
ATOM 1859 C C . PRO A 1 239 ? -8.576 1.208 16.523 1.00 91.62 239 PRO A C 1
ATOM 1861 O O . PRO A 1 239 ? -7.943 1.189 17.579 1.00 91.62 239 PRO A O 1
ATOM 1864 N N . TYR A 1 240 ? -9.519 2.117 16.272 1.00 95.81 240 TYR A N 1
ATOM 1865 C CA . TYR A 1 240 ? -9.988 3.105 17.247 1.00 95.81 240 TYR A CA 1
ATOM 1866 C C . TYR A 1 240 ? -11.354 2.702 17.792 1.00 95.81 240 TYR A C 1
ATOM 1868 O O . TYR A 1 240 ? -12.262 2.377 17.027 1.00 95.81 240 TYR A O 1
ATOM 1876 N N . ALA A 1 241 ? -11.524 2.755 19.111 1.00 95.25 241 ALA A N 1
ATOM 1877 C CA . ALA A 1 241 ? -12.834 2.591 19.727 1.00 95.25 241 ALA A CA 1
ATOM 1878 C C . ALA A 1 241 ? -13.691 3.848 19.509 1.00 95.25 241 ALA A C 1
ATOM 1880 O O . ALA A 1 241 ? -13.207 4.972 19.652 1.00 95.25 241 ALA A O 1
ATOM 1881 N N . ILE A 1 242 ? -14.969 3.644 19.194 1.00 95.38 242 ILE A N 1
ATOM 1882 C CA . ILE A 1 242 ? -15.973 4.704 19.161 1.00 95.38 242 ILE A CA 1
ATOM 1883 C C . ILE A 1 242 ? -16.635 4.756 20.538 1.00 95.38 242 ILE A C 1
ATOM 1885 O O . ILE A 1 242 ? -17.362 3.842 20.926 1.00 95.38 242 ILE A O 1
ATOM 1889 N N . THR A 1 243 ? -16.412 5.851 21.258 1.00 93.56 243 THR A N 1
ATOM 1890 C CA . THR A 1 243 ? -16.965 6.101 22.590 1.00 93.56 243 THR A CA 1
ATOM 1891 C C . THR A 1 243 ? -17.802 7.370 22.541 1.00 93.56 243 THR A C 1
ATOM 1893 O O . THR A 1 243 ? -17.304 8.442 22.199 1.00 93.56 243 THR A O 1
ATOM 1896 N N . SER A 1 244 ? -19.092 7.263 22.864 1.00 92.50 244 SER A N 1
ATOM 1897 C CA . SER A 1 244 ? -20.030 8.399 22.838 1.00 92.50 244 SER A CA 1
ATOM 1898 C C . SER A 1 244 ? -20.032 9.147 21.493 1.00 92.50 244 SER A C 1
ATOM 1900 O O . SER A 1 244 ? -19.974 10.376 21.442 1.00 92.50 244 SER A O 1
ATOM 1902 N N . GLY A 1 245 ? -20.031 8.388 20.391 1.00 92.50 245 GLY A N 1
ATOM 1903 C CA . GLY A 1 245 ? -20.030 8.913 19.021 1.00 92.50 245 GLY A CA 1
ATOM 1904 C C . GLY A 1 245 ? -18.718 9.565 18.572 1.00 92.50 245 GLY A C 1
ATOM 1905 O O . GLY A 1 245 ? -18.668 10.120 17.477 1.00 92.50 245 GLY A O 1
ATOM 1906 N N . GLY A 1 246 ? -17.673 9.524 19.398 1.00 95.69 246 GLY A N 1
ATOM 1907 C CA . GLY A 1 246 ? -16.352 10.074 19.120 1.00 95.69 246 GLY A CA 1
ATOM 1908 C C . GLY A 1 246 ? -15.269 9.008 19.082 1.00 95.69 246 GLY A C 1
ATOM 1909 O O . GLY A 1 246 ? -15.403 7.960 19.707 1.00 95.69 246 GLY A O 1
ATOM 1910 N N . TRP A 1 247 ? -14.180 9.282 18.379 1.00 97.38 247 TRP A N 1
ATOM 1911 C CA . TRP A 1 247 ? -12.966 8.475 18.406 1.00 97.38 247 TRP A CA 1
ATOM 1912 C C . TRP A 1 247 ? -11.749 9.375 18.260 1.00 97.38 247 TRP A C 1
ATOM 1914 O O . TRP A 1 247 ? -11.817 10.472 17.704 1.00 97.38 247 TRP A O 1
ATOM 1924 N N . GLY A 1 248 ? -10.610 8.913 18.747 1.00 95.62 248 GLY A N 1
ATOM 1925 C CA . GLY A 1 248 ? -9.363 9.601 18.496 1.00 95.62 248 GLY A CA 1
ATOM 1926 C C . GLY A 1 248 ? -8.205 9.006 19.258 1.00 95.62 248 GLY A C 1
ATOM 1927 O O . GLY A 1 248 ? -8.403 8.281 20.232 1.00 95.62 248 GLY A O 1
ATOM 1928 N N . GLY A 1 249 ? -7.005 9.313 18.796 1.00 92.44 249 GLY A N 1
ATOM 1929 C CA . GLY A 1 249 ? -5.783 8.980 19.502 1.00 92.44 249 GLY A CA 1
ATOM 1930 C C . GLY A 1 249 ? -4.557 9.122 18.621 1.00 92.44 249 GLY A C 1
ATOM 1931 O O . GLY A 1 249 ? -4.645 9.126 17.387 1.00 92.44 249 GLY A O 1
ATOM 1932 N N . LEU A 1 250 ? -3.415 9.203 19.291 1.00 92.75 250 LEU A N 1
ATOM 1933 C CA . LEU A 1 250 ? -2.113 9.085 18.668 1.00 92.75 250 LEU A CA 1
ATOM 1934 C C . LEU A 1 250 ? -1.751 7.602 18.544 1.00 92.75 250 LEU A C 1
ATOM 1936 O O . LEU A 1 250 ? -1.817 6.851 19.517 1.00 92.75 250 LEU A O 1
ATOM 1940 N N . GLN A 1 251 ? -1.347 7.186 17.352 1.00 91.56 251 GLN A N 1
ATOM 1941 C CA . GLN A 1 251 ? -0.667 5.915 17.144 1.00 91.56 251 GLN A CA 1
ATOM 1942 C C . GLN A 1 251 ? 0.716 6.177 16.583 1.00 91.56 251 GLN A C 1
ATOM 1944 O O . GLN A 1 251 ? 0.876 7.005 15.693 1.00 91.56 251 GLN A O 1
ATOM 1949 N N . THR A 1 252 ? 1.709 5.458 17.086 1.00 86.44 252 THR A N 1
ATOM 1950 C CA . THR A 1 252 ? 3.081 5.536 16.595 1.00 86.44 252 THR A CA 1
ATOM 1951 C C . THR A 1 252 ? 3.570 4.156 16.186 1.00 86.44 252 THR A C 1
ATOM 1953 O O . THR A 1 252 ? 3.227 3.145 16.802 1.00 86.44 252 THR A O 1
ATOM 1956 N N . ASN A 1 253 ? 4.388 4.121 15.139 1.00 80.88 253 ASN A N 1
ATOM 1957 C CA . ASN A 1 253 ? 5.196 2.971 14.772 1.00 80.88 253 ASN A CA 1
ATOM 1958 C C . ASN A 1 253 ? 6.658 3.344 15.041 1.00 80.88 253 ASN A C 1
ATOM 1960 O O . ASN A 1 253 ? 7.306 4.012 14.234 1.00 80.88 253 ASN A O 1
ATOM 1964 N N . SER A 1 254 ? 7.164 2.943 16.209 1.00 63.78 254 SER A N 1
ATOM 1965 C CA . SER A 1 254 ? 8.510 3.296 16.675 1.00 63.78 254 SER A CA 1
ATOM 1966 C C . SER A 1 254 ? 9.626 2.712 15.811 1.00 63.78 254 SER A C 1
ATOM 1968 O O . SER A 1 254 ? 10.688 3.316 15.726 1.00 63.78 254 SER A O 1
ATOM 1970 N N . LYS A 1 255 ? 9.387 1.579 15.136 1.00 54.38 255 LYS A N 1
ATOM 1971 C CA . LYS A 1 255 ? 10.362 0.975 14.217 1.00 54.38 255 LYS A CA 1
ATOM 1972 C C . LYS A 1 255 ? 10.504 1.778 12.925 1.00 54.38 255 LYS A C 1
ATOM 1974 O O . LYS A 1 255 ? 11.603 1.876 12.400 1.00 54.38 255 LYS A O 1
ATOM 1979 N N . ALA A 1 256 ? 9.408 2.358 12.440 1.00 58.69 256 ALA A N 1
ATOM 1980 C CA . ALA A 1 256 ? 9.392 3.137 11.204 1.00 58.69 256 ALA A CA 1
ATOM 1981 C C . ALA A 1 256 ? 9.544 4.656 11.436 1.00 58.69 256 ALA A C 1
ATOM 1983 O O . ALA A 1 256 ? 9.677 5.416 10.482 1.00 58.69 256 ALA A O 1
ATOM 1984 N N . GLY A 1 257 ? 9.494 5.123 12.689 1.00 74.62 257 GLY A N 1
ATOM 1985 C CA . GLY A 1 257 ? 9.531 6.550 13.019 1.00 74.62 257 GLY A CA 1
ATOM 1986 C C . GLY A 1 257 ? 8.272 7.319 12.598 1.00 74.62 257 GLY A C 1
ATOM 1987 O O . GLY A 1 257 ? 8.334 8.539 12.450 1.00 74.62 257 GLY A O 1
ATOM 1988 N N . PHE A 1 258 ? 7.144 6.629 12.400 1.00 82.69 258 PHE A N 1
ATOM 1989 C CA . PHE A 1 258 ? 5.870 7.227 11.987 1.00 82.69 258 PHE A CA 1
ATOM 1990 C C . PHE A 1 258 ? 4.945 7.494 13.175 1.00 82.69 258 PHE A C 1
ATOM 1992 O O . PHE A 1 258 ? 4.898 6.724 14.138 1.00 82.69 258 PHE A O 1
ATOM 1999 N N . GLY A 1 259 ? 4.161 8.562 13.071 1.00 89.56 259 GLY A N 1
ATOM 2000 C CA . GLY A 1 259 ? 3.068 8.893 13.969 1.00 89.56 259 GLY A CA 1
ATOM 2001 C C . GLY A 1 259 ? 1.826 9.328 13.200 1.00 89.56 259 GLY A C 1
ATOM 2002 O O . GLY A 1 259 ? 1.913 9.980 12.159 1.00 89.56 259 GLY A O 1
ATOM 2003 N N . TRP A 1 260 ? 0.663 8.962 13.728 1.00 94.19 260 TRP A N 1
ATOM 2004 C CA . TRP A 1 260 ? -0.640 9.351 13.210 1.00 94.19 260 TRP A CA 1
ATOM 2005 C C . TRP A 1 260 ? -1.529 9.832 14.340 1.00 94.19 260 TRP A C 1
ATOM 2007 O O . TRP A 1 260 ? -1.887 9.075 15.244 1.00 94.19 260 TRP A O 1
ATOM 2017 N N . GLU A 1 261 ? -1.952 11.079 14.243 1.00 95.19 261 GLU A N 1
ATOM 2018 C CA . GLU A 1 261 ? -3.061 11.610 15.011 1.00 95.19 261 GLU A CA 1
ATOM 2019 C C . GLU A 1 261 ? -4.303 11.503 14.140 1.00 95.19 261 GLU A C 1
ATOM 2021 O O . GLU A 1 261 ? -4.434 12.187 13.126 1.00 95.19 261 GLU A O 1
ATOM 2026 N N . PHE A 1 262 ? -5.229 10.633 14.517 1.00 96.75 262 PHE A N 1
ATOM 2027 C CA . PHE A 1 262 ? -6.511 10.528 13.838 1.00 96.75 262 PHE A CA 1
ATOM 2028 C C . PHE A 1 262 ? -7.611 10.689 14.866 1.00 96.75 262 PHE A C 1
ATOM 2030 O O . PHE A 1 262 ? -7.619 9.995 15.880 1.00 96.75 262 PHE A O 1
ATOM 2037 N N . SER A 1 263 ? -8.531 11.618 14.619 1.00 97.44 263 SER A N 1
ATOM 2038 C CA . SER A 1 263 ? -9.673 11.854 15.492 1.00 97.44 263 SER A CA 1
ATOM 2039 C C . SER A 1 263 ? -10.905 12.203 14.682 1.00 97.44 263 SER A C 1
ATOM 2041 O O . SER A 1 263 ? -10.812 12.807 13.615 1.00 97.44 263 SER A O 1
ATOM 2043 N N . GLY A 1 264 ? -12.073 11.838 15.190 1.00 97.19 264 GLY A N 1
ATOM 2044 C CA . GLY A 1 264 ? -13.327 12.162 14.545 1.00 97.19 264 GLY A CA 1
ATOM 2045 C C . GLY A 1 264 ? -14.518 12.012 15.466 1.00 97.19 264 GLY A C 1
ATOM 2046 O O . GLY A 1 264 ? -14.441 11.472 16.569 1.00 97.19 264 GLY A O 1
ATOM 2047 N N . ARG A 1 265 ? -15.645 12.536 15.004 1.00 97.69 265 ARG A N 1
ATOM 2048 C CA . ARG A 1 265 ? -16.930 12.411 15.674 1.00 97.69 265 ARG A CA 1
ATOM 2049 C C . ARG A 1 265 ? -18.062 12.286 14.673 1.00 97.69 265 ARG A C 1
ATOM 2051 O O . ARG A 1 265 ? -18.062 12.932 13.622 1.00 97.69 265 ARG A O 1
ATOM 2058 N N . LEU A 1 266 ? -19.059 11.495 15.042 1.00 97.25 266 LEU A N 1
ATOM 2059 C CA . LEU A 1 266 ? -20.316 11.383 14.321 1.00 97.25 266 LEU A CA 1
ATOM 2060 C C . LEU A 1 266 ? -21.121 12.674 14.484 1.00 97.25 266 LEU A C 1
ATOM 2062 O O . LEU A 1 266 ? -21.308 13.178 15.596 1.00 97.25 266 LEU A O 1
ATOM 2066 N N . THR A 1 267 ? -21.617 13.190 13.363 1.00 96.38 267 THR A N 1
ATOM 2067 C CA . THR A 1 267 ? -22.622 14.262 13.314 1.00 96.38 267 THR A CA 1
ATOM 2068 C C . THR A 1 267 ? -24.006 13.720 12.953 1.00 96.38 267 THR A C 1
ATOM 2070 O O . THR A 1 267 ? -25.009 14.342 13.278 1.00 96.38 267 THR A O 1
ATOM 2073 N N . SER A 1 268 ? -24.067 12.541 12.328 1.00 96.31 268 SER A N 1
ATOM 2074 C CA . SER A 1 268 ? -25.272 11.728 12.135 1.00 96.31 268 SER A CA 1
ATOM 2075 C C . SER A 1 268 ? -24.877 10.257 11.943 1.00 96.31 268 SER A C 1
ATOM 2077 O O . SER A 1 268 ? -23.692 9.930 11.897 1.00 96.31 268 SER A O 1
ATOM 2079 N N . ALA A 1 269 ? -25.849 9.358 11.757 1.00 96.25 269 ALA A N 1
ATOM 2080 C CA . ALA A 1 269 ? -25.570 7.957 11.423 1.00 96.25 269 ALA A CA 1
ATOM 2081 C C . ALA A 1 269 ? -24.785 7.780 10.102 1.00 96.25 269 ALA A C 1
ATOM 2083 O O . ALA A 1 269 ? -24.181 6.733 9.879 1.00 96.25 269 ALA A O 1
ATOM 2084 N N . ARG A 1 270 ? -24.796 8.786 9.215 1.00 96.94 270 ARG A N 1
ATOM 2085 C CA . ARG A 1 270 ? -24.174 8.755 7.876 1.00 96.94 270 ARG A CA 1
ATOM 2086 C C . ARG A 1 270 ? -23.197 9.904 7.632 1.00 96.94 270 ARG A C 1
ATOM 2088 O O . ARG A 1 270 ? -22.803 10.140 6.493 1.00 96.94 270 ARG A O 1
ATOM 2095 N N . SER A 1 271 ? -22.824 10.642 8.671 1.00 97.00 271 SER A N 1
ATOM 2096 C CA . SER A 1 271 ? -21.870 11.736 8.535 1.00 97.00 271 SER A CA 1
ATOM 2097 C C . SER A 1 271 ? -20.961 11.841 9.743 1.00 97.00 271 SER A C 1
ATOM 2099 O O . SER A 1 271 ? -21.395 11.712 10.889 1.00 97.00 271 SER A O 1
ATOM 2101 N N . ALA A 1 272 ? -19.697 12.131 9.473 1.00 97.88 272 ALA A N 1
ATOM 2102 C CA . ALA A 1 272 ? -18.700 12.384 10.493 1.00 97.88 272 ALA A CA 1
ATOM 2103 C C . ALA A 1 272 ? -17.780 13.530 10.085 1.00 97.88 272 ALA A C 1
ATOM 2105 O O . ALA A 1 272 ? -17.661 13.858 8.904 1.00 97.88 272 ALA A O 1
ATOM 2106 N N . VAL A 1 273 ? -17.128 14.131 11.071 1.00 97.88 273 VAL A N 1
ATOM 2107 C CA . VAL A 1 273 ? -16.098 15.156 10.877 1.00 97.88 273 VAL A CA 1
ATOM 2108 C C . VAL A 1 273 ? -14.916 14.865 11.780 1.00 97.88 273 VAL A C 1
ATOM 2110 O O . VAL A 1 273 ? -15.096 14.243 12.828 1.00 97.88 273 VAL A O 1
ATOM 2113 N N . GLY A 1 274 ? -13.734 15.349 11.426 1.00 97.44 274 GLY A N 1
ATOM 2114 C CA . GLY A 1 274 ? -12.570 15.156 12.275 1.00 97.44 274 GLY A CA 1
ATOM 2115 C C . GLY A 1 274 ? -11.290 15.740 11.715 1.00 97.44 274 GLY A C 1
ATOM 2116 O O . GLY A 1 274 ? -11.315 16.529 10.768 1.00 97.44 274 GLY A O 1
ATOM 2117 N N . SER A 1 275 ? -10.184 15.324 12.322 1.00 97.00 275 SER A N 1
ATOM 2118 C CA . SER A 1 275 ? -8.834 15.703 11.935 1.00 97.00 275 SER A CA 1
ATOM 2119 C C . SER A 1 275 ? -7.954 14.479 11.692 1.00 97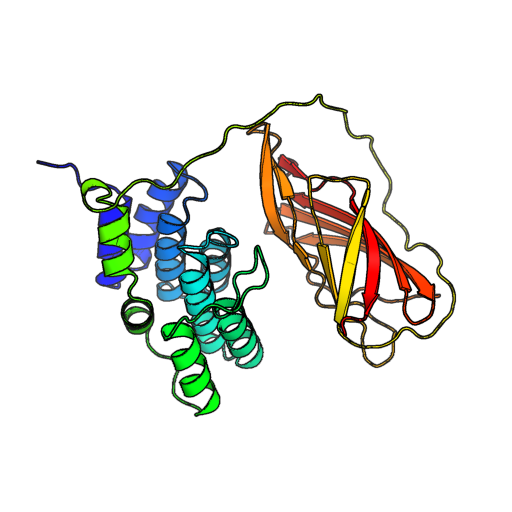.00 275 SER A C 1
ATOM 2121 O O . SER A 1 275 ? -8.187 13.391 12.226 1.00 97.00 275 SER A O 1
ATOM 2123 N N . PHE A 1 276 ? -6.955 14.649 10.840 1.00 96.00 276 PHE A N 1
ATOM 2124 C CA . PHE A 1 276 ? -5.896 13.681 10.610 1.00 96.00 276 PHE A CA 1
ATOM 2125 C C . PHE A 1 276 ? -4.566 14.413 10.481 1.00 96.00 276 PHE A C 1
ATOM 2127 O O . PHE A 1 276 ? -4.492 15.428 9.792 1.00 96.00 276 PHE A O 1
ATOM 2134 N N . ARG A 1 277 ? -3.515 13.880 11.091 1.00 95.00 277 ARG A N 1
ATOM 2135 C CA . ARG A 1 277 ? -2.140 14.297 10.853 1.00 95.00 277 ARG A CA 1
ATOM 2136 C C . ARG A 1 277 ? -1.249 13.067 10.857 1.00 95.00 277 ARG A C 1
ATOM 2138 O O . ARG A 1 277 ? -1.184 12.359 11.855 1.00 95.00 277 ARG A O 1
ATOM 2145 N N . GLY A 1 278 ? -0.575 12.816 9.747 1.00 93.00 278 GLY A N 1
ATOM 2146 C CA . GLY A 1 278 ? 0.526 11.869 9.664 1.00 93.00 278 GLY A CA 1
ATOM 2147 C C . GLY A 1 278 ? 1.846 12.623 9.729 1.00 93.00 278 GLY A C 1
ATOM 2148 O O . GLY A 1 278 ? 1.986 13.681 9.120 1.00 93.00 278 GLY A O 1
ATOM 2149 N N . TYR A 1 279 ? 2.818 12.086 10.449 1.00 90.44 279 TYR A N 1
ATOM 2150 C CA . TYR A 1 279 ? 4.168 12.629 10.485 1.00 90.44 279 TYR A CA 1
ATOM 2151 C C . TYR A 1 279 ? 5.195 11.505 10.588 1.00 90.44 279 TYR A C 1
ATOM 2153 O O . TYR A 1 279 ? 4.903 10.436 11.121 1.00 90.44 279 TYR A O 1
ATOM 2161 N N . ALA A 1 280 ? 6.399 11.739 10.071 1.00 85.31 280 ALA A N 1
ATOM 2162 C CA . ALA A 1 280 ? 7.485 10.768 10.141 1.00 85.31 280 ALA A CA 1
ATOM 2163 C C . ALA A 1 280 ? 8.827 11.446 10.401 1.00 85.31 280 ALA A C 1
ATOM 2165 O O . ALA A 1 280 ? 9.169 12.433 9.748 1.00 85.31 280 ALA A O 1
ATOM 2166 N N . ALA A 1 281 ? 9.566 10.908 11.374 1.00 74.50 281 ALA A N 1
ATOM 2167 C CA . ALA A 1 281 ? 10.936 11.285 11.727 1.00 74.50 281 ALA A CA 1
ATOM 2168 C C . ALA A 1 281 ? 11.184 12.798 11.937 1.00 74.50 281 ALA A C 1
ATOM 2170 O O . ALA A 1 281 ? 12.313 13.260 11.842 1.00 74.50 281 ALA A O 1
ATOM 2171 N N . GLY A 1 282 ? 10.141 13.602 12.184 1.00 73.50 282 GLY A N 1
ATOM 2172 C CA . GLY A 1 282 ? 10.238 15.069 12.252 1.00 73.50 282 GLY A CA 1
ATOM 2173 C C . GLY A 1 282 ? 10.511 15.770 10.910 1.00 73.50 282 GLY A C 1
ATOM 2174 O O . GLY A 1 282 ? 10.481 17.002 10.858 1.00 73.50 282 GLY A O 1
ATOM 2175 N N . VAL A 1 283 ? 10.726 15.003 9.838 1.00 75.00 283 VAL A N 1
ATOM 2176 C CA . VAL A 1 283 ? 11.037 15.479 8.483 1.00 75.00 283 VAL A CA 1
ATOM 2177 C C . VAL A 1 283 ? 9.771 15.614 7.649 1.00 75.00 283 VAL A C 1
ATOM 2179 O O . VAL A 1 283 ? 9.601 16.612 6.951 1.00 75.00 283 VAL A O 1
ATOM 2182 N N . TYR A 1 284 ? 8.852 14.658 7.770 1.00 83.25 284 TYR A N 1
ATOM 2183 C CA . TYR A 1 284 ? 7.637 14.622 6.971 1.00 83.25 284 TYR A CA 1
ATOM 2184 C C . TYR A 1 284 ? 6.396 14.917 7.806 1.00 83.25 284 TYR A C 1
ATOM 2186 O O . TYR A 1 284 ? 6.271 14.456 8.942 1.00 83.25 284 TYR A O 1
ATOM 2194 N N . ASP A 1 285 ? 5.460 15.671 7.235 1.00 89.44 285 ASP A N 1
ATOM 2195 C CA . ASP A 1 285 ? 4.234 16.093 7.915 1.00 89.44 285 ASP A CA 1
ATOM 2196 C C . ASP A 1 285 ? 3.109 16.275 6.895 1.00 89.44 285 ASP A C 1
ATOM 2198 O O . ASP A 1 285 ? 3.278 16.991 5.914 1.00 89.44 285 ASP A O 1
ATOM 2202 N N . THR A 1 286 ? 1.942 15.674 7.103 1.00 89.00 286 THR A N 1
ATOM 2203 C CA . THR A 1 286 ? 0.767 15.942 6.255 1.00 89.00 286 THR A CA 1
ATOM 2204 C C . THR A 1 286 ? 0.155 17.313 6.526 1.00 89.00 286 THR A C 1
ATOM 2206 O O . THR A 1 286 ? -0.737 17.745 5.796 1.00 89.00 286 THR A O 1
ATOM 2209 N N . GLY A 1 287 ? 0.582 17.978 7.603 1.00 89.94 287 GLY A N 1
ATOM 2210 C CA . GLY A 1 287 ? -0.187 19.006 8.281 1.00 89.94 287 GLY A CA 1
ATOM 2211 C C . GLY A 1 287 ? -1.464 18.419 8.885 1.00 89.94 287 GLY A C 1
ATOM 2212 O O . GLY A 1 287 ? -1.855 17.279 8.610 1.00 89.94 287 GLY A O 1
ATOM 2213 N N . THR A 1 288 ? -2.149 19.207 9.707 1.00 93.81 288 THR A N 1
ATOM 2214 C CA . THR A 1 288 ? -3.451 18.800 10.240 1.00 93.81 288 THR A CA 1
ATOM 2215 C C . THR A 1 288 ? -4.519 18.976 9.166 1.00 93.81 288 THR A C 1
ATOM 2217 O O . THR A 1 288 ? -4.898 20.095 8.823 1.00 93.81 288 THR A O 1
ATOM 2220 N N . VAL A 1 289 ? -5.017 17.864 8.640 1.00 94.00 289 VAL A N 1
ATOM 2221 C CA . VAL A 1 289 ? -6.095 17.785 7.655 1.00 94.00 289 VAL A CA 1
ATOM 2222 C C . VAL A 1 289 ? -7.428 17.718 8.385 1.00 94.00 289 VAL A C 1
ATOM 2224 O O . VAL A 1 289 ? -7.701 16.756 9.097 1.00 94.00 289 VAL A O 1
ATOM 2227 N N . GLN A 1 290 ? -8.286 18.712 8.182 1.00 95.69 290 GLN A N 1
ATOM 2228 C CA . GLN A 1 290 ? -9.684 18.659 8.608 1.00 95.69 290 GLN A CA 1
ATOM 2229 C C . GLN A 1 290 ? -10.510 17.966 7.529 1.00 95.69 290 GLN A C 1
ATOM 2231 O O . GLN A 1 290 ? -10.302 18.213 6.337 1.00 95.69 290 GLN A O 1
ATOM 2236 N N . TRP A 1 291 ? -11.459 17.121 7.922 1.00 96.94 291 TRP A N 1
ATOM 2237 C CA . TRP A 1 291 ? -12.212 16.299 6.979 1.00 96.94 291 TRP A CA 1
ATOM 2238 C C . TRP A 1 291 ? -13.696 16.151 7.335 1.00 96.94 291 TRP A C 1
ATOM 2240 O O . TRP A 1 291 ? -14.115 16.284 8.487 1.00 96.94 291 TRP A O 1
ATOM 2250 N N . LYS A 1 292 ? -14.499 15.836 6.308 1.00 97.31 292 LYS A N 1
ATOM 2251 C CA . LYS A 1 292 ? -15.903 15.402 6.396 1.00 97.31 292 LYS A CA 1
ATOM 2252 C C . LYS A 1 292 ? -16.055 14.046 5.722 1.00 97.31 292 LYS A C 1
ATOM 2254 O O . LYS A 1 292 ? -15.613 13.890 4.586 1.00 97.31 292 LYS A O 1
ATOM 2259 N N . ALA A 1 293 ? -16.694 13.094 6.392 1.00 97.44 293 ALA A N 1
ATOM 2260 C CA . ALA A 1 293 ? -16.859 11.730 5.906 1.00 97.44 293 ALA A CA 1
ATOM 2261 C C . ALA A 1 293 ? -18.319 11.318 5.742 1.00 97.44 293 ALA A C 1
ATOM 2263 O O . ALA A 1 293 ? -19.182 11.713 6.529 1.00 97.44 293 ALA A O 1
ATOM 2264 N N . THR A 1 294 ? -18.555 10.476 4.738 1.00 95.81 294 THR A N 1
ATOM 2265 C CA . THR A 1 294 ? -19.827 9.794 4.463 1.00 95.81 294 THR A CA 1
ATOM 2266 C C . THR A 1 294 ? -19.564 8.322 4.134 1.00 95.81 294 THR A C 1
ATOM 2268 O O . THR A 1 294 ? -18.478 8.020 3.627 1.00 95.81 294 THR A O 1
ATOM 2271 N N . PRO A 1 295 ? -20.530 7.408 4.352 1.00 93.81 295 PRO A N 1
ATOM 2272 C CA . PRO A 1 295 ? -20.431 6.039 3.858 1.00 93.81 295 PRO A CA 1
ATOM 2273 C C . PRO A 1 295 ? -20.165 6.019 2.350 1.00 93.81 295 PRO A C 1
ATOM 2275 O O . PRO A 1 295 ? -20.735 6.821 1.602 1.00 93.81 295 PRO A O 1
ATOM 2278 N N . ALA A 1 296 ? -19.295 5.115 1.910 1.00 85.56 296 ALA A N 1
ATOM 2279 C CA . ALA A 1 296 ? -19.163 4.781 0.501 1.00 85.56 296 ALA A CA 1
ATOM 2280 C C . ALA A 1 296 ? -20.489 4.177 0.008 1.00 85.56 296 ALA A C 1
ATOM 2282 O O . ALA A 1 296 ? -21.177 3.493 0.770 1.00 85.56 296 ALA A O 1
ATOM 2283 N N . LYS A 1 297 ? -20.863 4.493 -1.234 1.00 78.25 297 LYS A N 1
ATOM 2284 C CA . LYS A 1 297 ? -22.032 3.891 -1.885 1.00 78.25 297 LYS A CA 1
ATOM 2285 C C . LYS A 1 297 ? -21.749 2.451 -2.286 1.00 78.25 297 LYS A C 1
ATOM 2287 O O . LYS A 1 297 ? -20.575 2.173 -2.619 1.00 78.25 297 LYS A O 1
#

Radius of gyration: 20.85 Å; chains: 1; bounding box: 58×53×53 Å

Sequence (297 aa):
MSVESDLEKGIQLVVDKRYEDALDVLSEANKETPNDALTNLWLGLAYQGAKQPHEAMAAW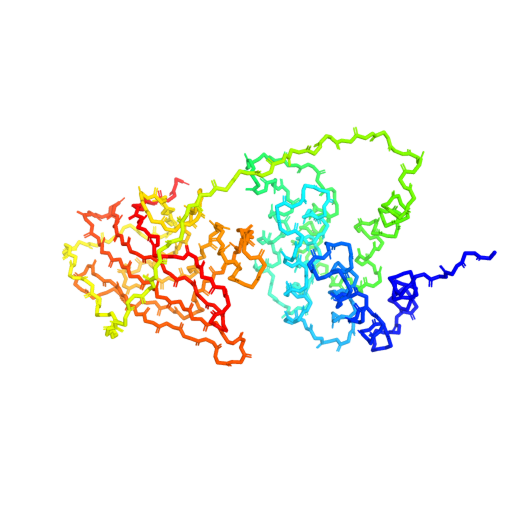RVSFGNPKWEPIADTLRGYGWWALGDTRYAELTFKEALVNLRDSKVIRFKPATDGLVALAGGAPVPSVAKWIERVGLVEATKKALNPEAAAPEEAEKPVERPRAEPPKEAEPKAPKGVNVKPVAGKWIAKRTSGGYNDGKILFTVSADGKRITDVVFIGHWYDRERRRTEPVTTGPEKPYAITSGGWGGLQTNSKAGFGWEFSGRLTSARSAVGSFRGYAAGVYDTGTVQWKATPAK

Secondary structure (DSSP, 8-state):
-PPPPHHHHHHHHHHTT-HHHHHHHHHHHHHHSTT-HHHHHHHHHHHHHTT-HHHHHHHHGGGTT-TTTHHHHHHHHHHHHHHTT-HHHHHHHHHHTTB-TTT--B---HHHHHHHHHHHTTPPPPPHHHHHHHTTHHHHHHHHH-GGGS-----PPP------PPPP----PPPP----PPPPEEEEEEEEESSEEEEEEEEEE-TTS-EEEEEEEEEEEEETTTTEEEEEEE--SS-EE-BTTEEEEEEEETTTTEEEEEEEEEEETTEEEEEEEEEETTTEE---EEEEEEE--

Foldseek 3Di:
DDDQALLNVLLVCLLVLVLVVSLVSLVVVCVVPPLPQLSLQSNLLSCVSVVNLVSSLVSLCSCQLVPLRQLLSLLLNLLSCVVVVNLVSSLVSLVVSQANPVVRDGHDQVLSVVSNVCSVVVHHRDDSSVSCVSNVSVVSVVCVVDVVPDDDDDDDDDDDDDDDDDDDDDWDDWDAAAQAQADFAKKKKWFPDWFDPGKIWIWTQHPRNFKIADTWIWAWKAQQVVRDTDTDIDDAHDIWTQDNQWTWGWDDDPVQQKIKTWIWGDHYNFKIWTWIWIDGPNRIIRTITTIMMGHDD